Protein 2GCH (pdb70)

Solvent-accessible surface area: 10214 Å² total

Sequence (236 aa):
CGVPAIQPVLIVNGEEAVPGSWPWQVSLQDKTGFHFCGGSLINENWVVTAAHCGVTTSDVVVAGEFDQGSSSEKIQKLKIAKVFKNSKYNSLTINNDITLLKLSTAASFSQTVSAVCLPSASDDFAAGTTCVTTGWGLTRYTPDRLQQASLPLLSNTNCKKYWGTKIKDAMICAGASGVSSCMGDSGGPLVCKKNGAWTLVGIVSWGSSTCSTSTPGVYARVTALVNWVQQTLAAN

Foldseek 3Di:
DPDDPDDDDD/DAPDDQDDQLPQQQKKFKAAVVRDGQFIWGDAFQFKIKGFVVSVDDQNIWIKGRDRDSPDDPGPIDIWTFDDKAAPVVQDPVVRPSGMIMTGTPDTHDDDSRHDHDHDDDPPDDDDPPDDDDDDDDDDRDD/DDPDDDDDDWDWDDLVVLCVQVNVVRDPQKTWIFLPQFFDDPPQFQDADWDQDPRDTDGQWGQDAWDNVRDRRHIGITGGCVVCVVVVVVVVVVD

Structure (mmCIF, N/CA/C/O backbone):
data_2GCH
#
_entry.id   2GCH
#
_cell.length_a   69.600
_cell.length_b   69.600
_cell.length_c   97.400
_cell.angle_alpha   90.00
_cell.angle_beta   90.00
_cell.angle_gamma   90.00
#
_symmetry.space_group_name_H-M   'P 42 21 2'
#
loop_
_entity.id
_entity.type
_entity.pdbx_description
1 polymer 'GAMMA-CHYMOTRYPSIN A'
2 polymer 'GAMMA-CHYMOTRYPSIN A'
3 polymer 'GAMMA-CHYMOTRYPSIN A'
4 water water
#
loop_
_atom_site.group_PDB
_atom_site.id
_atom_site.type_symbol
_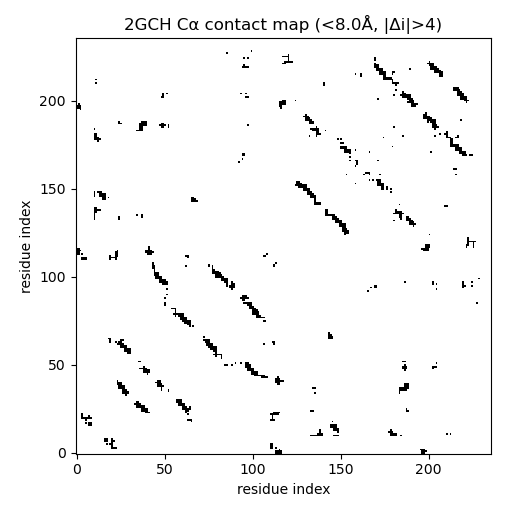atom_site.label_atom_id
_atom_site.label_alt_id
_atom_site.label_comp_id
_atom_site.label_asym_id
_atom_site.label_entity_id
_atom_site.label_seq_id
_atom_site.pdbx_PDB_ins_code
_atom_site.Cartn_x
_atom_site.Cartn_y
_atom_site.Cartn_z
_atom_site.occupancy
_atom_site.B_iso_or_equiv
_atom_site.auth_seq_id
_atom_site.auth_comp_id
_atom_site.auth_asym_id
_atom_site.auth_atom_id
_atom_site.pdbx_PDB_model_num
ATOM 1 N N . CYS A 1 1 ? 13.579 19.639 22.968 1.00 8.94 1 CYS E N 1
ATOM 2 C CA . CYS A 1 1 ? 14.126 18.724 23.990 1.00 8.28 1 CYS E CA 1
ATOM 3 C C . CYS A 1 1 ? 13.459 18.908 25.340 1.00 8.38 1 CYS E C 1
ATOM 4 O O . CYS A 1 1 ? 12.790 19.908 25.628 1.00 8.78 1 CYS E O 1
ATOM 7 N N . GLY A 1 2 ? 13.657 17.938 26.211 1.00 7.71 2 GLY E N 1
ATOM 8 C CA . GLY A 1 2 ? 13.150 17.894 27.555 1.00 7.97 2 GLY E CA 1
ATOM 9 C C . GLY A 1 2 ? 11.661 17.973 27.805 1.00 8.12 2 GLY E C 1
ATOM 10 O O . GLY A 1 2 ? 11.333 18.340 28.957 1.00 7.90 2 GLY E O 1
ATOM 11 N N . VAL A 1 3 ? 10.817 17.734 26.782 1.00 7.96 3 VAL E N 1
ATOM 12 C CA . VAL A 1 3 ? 9.330 17.909 27.115 1.00 9.68 3 VAL E CA 1
ATOM 13 C C . VAL A 1 3 ? 8.646 16.645 26.515 1.00 9.94 3 VAL E C 1
ATOM 14 O O . VAL A 1 3 ? 8.305 16.556 25.373 1.00 10.17 3 VAL E O 1
ATOM 18 N N . PRO A 1 4 ? 8.578 15.619 27.369 1.00 10.31 4 PRO E N 1
ATOM 19 C CA . PRO A 1 4 ? 8.060 14.350 26.962 1.00 9.71 4 PRO E CA 1
ATOM 20 C C . PRO A 1 4 ? 6.525 14.477 26.668 1.00 9.89 4 PRO E C 1
ATOM 21 O O . PRO A 1 4 ? 5.898 15.232 27.412 1.00 9.83 4 PRO E O 1
ATOM 25 N N . ALA A 1 5 ? 6.078 13.727 25.792 1.00 8.85 5 ALA E N 1
ATOM 26 C CA . ALA A 1 5 ? 4.723 13.571 25.352 1.00 10.14 5 ALA E CA 1
ATOM 27 C C . ALA A 1 5 ? 3.793 12.974 26.434 1.00 9.99 5 ALA E C 1
ATOM 28 O O . ALA A 1 5 ? 2.641 13.429 26.535 1.00 10.52 5 ALA E O 1
ATOM 30 N N . ILE A 1 6 ? 4.333 12.073 27.208 1.00 10.89 6 ILE E N 1
ATOM 31 C CA . ILE A 1 6 ? 3.704 11.417 28.353 1.00 11.07 6 ILE E CA 1
ATOM 32 C C . ILE A 1 6 ? 4.358 12.024 29.610 1.00 10.91 6 ILE E C 1
ATOM 33 O O . ILE A 1 6 ? 5.545 11.643 29.905 1.00 10.06 6 ILE E O 1
ATOM 38 N N . GLN A 1 7 ? 3.660 12.854 30.287 1.00 10.59 7 GLN E N 1
ATOM 39 C CA . GLN A 1 7 ? 4.182 13.593 31.428 1.00 11.23 7 GLN E CA 1
ATOM 40 C C . GLN A 1 7 ? 4.508 12.578 32.517 1.00 11.57 7 GLN E C 1
ATOM 41 O O . GLN A 1 7 ? 3.625 11.763 32.869 1.00 10.96 7 GLN E O 1
ATOM 47 N N . PRO A 1 8 ? 5.790 12.641 32.957 1.00 11.63 8 PRO E N 1
ATOM 48 C CA . PRO A 1 8 ? 6.265 11.840 34.092 1.00 11.88 8 PRO E CA 1
ATOM 49 C C . PRO A 1 8 ? 5.385 12.164 35.319 1.00 13.37 8 PRO E C 1
ATOM 50 O O . PRO A 1 8 ? 5.036 13.333 35.575 1.00 11.34 8 PRO E O 1
ATOM 54 N N . VAL A 1 9 ? 5.150 11.128 36.056 1.00 15.72 9 VAL E N 1
ATOM 55 C CA . VAL A 1 9 ? 4.292 11.230 37.335 1.00 17.50 9 VAL E CA 1
ATOM 56 C C . VAL A 1 9 ? 5.196 10.840 38.472 1.00 18.35 9 VAL E C 1
ATOM 57 O O . VAL A 1 9 ? 5.660 9.704 38.708 1.00 17.34 9 VAL E O 1
ATOM 61 N N . LEU A 1 10 ? 5.413 11.885 39.190 1.00 21.25 10 LEU E N 1
ATOM 62 C CA . LEU A 1 10 ? 6.413 11.754 40.300 1.00 23.89 10 LEU E CA 1
ATOM 63 C C . LEU A 1 10 ? 5.730 11.566 41.593 1.00 25.80 10 LEU E C 1
ATOM 64 O O . LEU A 1 10 ? 4.687 12.337 41.644 1.00 27.62 10 LEU E O 1
ATOM 69 N N . SER A 1 11 ? 5.967 10.780 42.525 1.00 26.82 11 SER E N 1
ATOM 70 N N . ILE B 2 1 ? 18.375 1.233 40.857 1.00 7.53 16 ILE F N 1
ATOM 71 C CA . ILE B 2 1 ? 17.801 2.181 41.781 1.00 7.04 16 ILE F CA 1
ATOM 72 C C . ILE B 2 1 ? 17.017 1.452 43.026 1.00 6.67 16 ILE F C 1
ATOM 73 O O . ILE B 2 1 ? 16.027 0.679 42.923 1.00 5.27 16 ILE F O 1
ATOM 78 N N . VAL B 2 2 ? 17.661 1.729 44.129 1.00 5.85 17 VAL F N 1
ATOM 79 C CA . VAL B 2 2 ? 17.359 1.323 45.455 1.00 5.74 17 VAL F CA 1
ATOM 80 C C . VAL B 2 2 ? 16.386 2.407 46.003 1.00 6.78 17 VAL F C 1
ATOM 81 O O . VAL B 2 2 ? 16.754 3.556 46.184 1.00 6.03 17 VAL F O 1
ATOM 85 N N . ASN B 2 3 ? 15.181 1.863 46.175 1.00 7.45 18 ASN F N 1
ATOM 86 C CA . ASN B 2 3 ? 14.176 2.795 46.773 1.00 9.17 18 ASN F CA 1
ATOM 87 C C . ASN B 2 3 ? 13.429 3.677 45.826 1.00 9.47 18 ASN F C 1
ATOM 88 O O . ASN B 2 3 ? 12.817 4.657 46.238 1.00 10.07 18 ASN F O 1
ATOM 93 N N . GLY B 2 4 ? 13.489 3.309 44.530 1.00 9.47 19 GLY F N 1
ATOM 94 C CA . GLY B 2 4 ? 12.822 4.045 43.501 1.00 10.13 19 GLY F CA 1
ATOM 95 C C . GLY B 2 4 ? 11.406 3.517 43.372 1.00 10.01 19 GLY F C 1
ATOM 96 O O . GLY B 2 4 ? 10.993 2.666 44.181 1.00 10.19 19 GLY F O 1
ATOM 97 N N . GLU B 2 5 ? 10.790 4.060 42.386 1.00 9.88 20 GLU F N 1
ATOM 98 C CA . GLU B 2 5 ? 9.368 3.708 42.052 1.00 10.49 20 GLU F CA 1
ATOM 99 C C . GLU B 2 5 ? 9.400 3.432 40.504 1.00 9.02 20 GLU F C 1
ATOM 100 O O . GLU B 2 5 ? 10.248 3.982 39.844 1.00 9.39 20 GLU F O 1
ATOM 106 N N . GLU B 2 6 ? 8.384 2.709 40.207 1.00 7.80 21 GLU F N 1
ATOM 107 C CA . GLU B 2 6 ? 8.146 2.348 38.807 1.00 7.94 21 GLU F CA 1
ATOM 108 C C . GLU B 2 6 ? 7.702 3.667 38.131 1.00 7.28 21 GLU F C 1
ATOM 109 O O . GLU B 2 6 ? 6.799 4.339 38.701 1.00 7.04 21 GLU F O 1
ATOM 115 N N . ALA B 2 7 ? 8.280 3.911 36.955 1.00 6.01 22 ALA F N 1
ATOM 116 C CA . ALA B 2 7 ? 7.976 5.064 36.175 1.00 5.77 22 ALA F CA 1
ATOM 117 C C . ALA B 2 7 ? 6.641 4.822 35.392 1.00 5.42 22 ALA F C 1
ATOM 118 O O . ALA B 2 7 ? 6.216 3.652 35.214 1.00 5.12 22 ALA F O 1
ATOM 120 N N . VAL B 2 8 ? 6.139 5.932 34.952 1.00 5.23 23 VAL F N 1
ATOM 121 C CA . VAL B 2 8 ? 5.032 5.891 33.979 1.00 6.14 23 VAL F CA 1
ATOM 122 C C . VAL B 2 8 ? 5.783 5.510 32.632 1.00 6.39 23 VAL F C 1
ATOM 123 O O . VAL B 2 8 ? 6.762 6.177 32.314 1.00 6.67 23 VAL F O 1
ATOM 127 N N . PRO B 2 9 ? 5.235 4.502 31.943 1.00 6.48 24 PRO F N 1
ATOM 128 C CA . PRO B 2 9 ? 5.767 4.015 30.708 1.00 5.93 24 PRO F CA 1
ATOM 129 C C . PRO B 2 9 ? 5.736 5.110 29.680 1.00 6.12 24 PRO F C 1
ATOM 130 O O . PRO B 2 9 ? 4.673 5.668 29.373 1.00 4.87 24 PRO F O 1
ATOM 134 N N . GLY B 2 10 ? 6.905 5.377 29.138 1.00 6.49 25 GLY F N 1
ATOM 135 C CA . GLY B 2 10 ? 7.116 6.394 28.135 1.00 6.91 25 GLY F CA 1
ATOM 136 C C . GLY B 2 10 ? 7.311 7.846 28.582 1.00 6.37 25 GLY F C 1
ATOM 137 O O . GLY B 2 10 ? 7.410 8.665 27.711 1.00 6.16 25 GLY F O 1
ATOM 138 N N . SER B 2 11 ? 7.362 8.140 29.857 1.00 7.53 26 SER F N 1
ATOM 139 C CA . SER B 2 11 ? 7.535 9.349 30.552 1.00 7.14 26 SER F CA 1
ATOM 140 C C . SER B 2 11 ? 8.981 9.862 30.562 1.00 6.53 26 SER F C 1
ATOM 141 O O . SER B 2 11 ? 9.124 11.050 30.867 1.00 6.66 26 SER F O 1
ATOM 144 N N . TRP B 2 12 ? 9.970 9.022 30.276 1.00 6.24 27 TRP F N 1
ATOM 145 C CA . TRP B 2 12 ? 11.389 9.316 30.200 1.00 5.55 27 TRP F CA 1
ATOM 146 C C . TRP B 2 12 ? 11.823 8.828 28.813 1.00 5.82 27 TRP F C 1
ATOM 147 O O . TRP B 2 12 ? 12.582 7.844 28.679 1.00 5.59 27 TRP F O 1
ATOM 158 N N . PRO B 2 13 ? 11.310 9.505 27.757 1.00 5.19 28 PRO F N 1
ATOM 159 C CA . PRO B 2 13 ? 11.529 9.112 26.397 1.00 3.91 28 PRO F CA 1
ATOM 160 C C . PRO B 2 13 ? 12.972 9.061 25.949 1.00 3.24 28 PRO F C 1
ATOM 161 O O . PRO B 2 13 ? 13.210 8.358 24.989 1.00 2.23 28 PRO F O 1
ATOM 165 N N . TRP B 2 14 ? 13.880 9.756 26.513 1.00 2.45 29 TRP F N 1
ATOM 166 C CA . TRP B 2 14 ? 15.299 9.809 26.216 1.00 2.63 29 TRP F CA 1
ATOM 167 C C . TRP B 2 14 ? 16.075 8.644 26.846 1.00 3.53 29 TRP F C 1
ATOM 168 O O . TRP B 2 14 ? 17.229 8.354 26.613 1.00 2.74 29 TRP F O 1
ATOM 179 N N . GLN B 2 15 ? 15.372 7.938 27.765 1.00 3.04 30 GLN F N 1
ATOM 180 C CA . GLN B 2 15 ? 16.103 6.837 28.445 1.00 3.63 30 GLN F CA 1
ATOM 181 C C . GLN B 2 15 ? 16.289 5.656 27.512 1.00 3.57 30 GLN F C 1
ATOM 182 O O . GLN B 2 15 ? 15.204 5.062 26.984 1.00 4.24 30 GLN F O 1
ATOM 188 N N . VAL B 2 16 ? 17.361 5.151 27.275 1.00 3.04 31 VAL F N 1
ATOM 189 C CA . VAL B 2 16 ? 17.785 4.000 26.542 1.00 2.78 31 VAL F CA 1
ATOM 190 C C . VAL B 2 16 ? 18.512 3.002 27.499 1.00 2.68 31 VAL F C 1
ATOM 191 O O . VAL B 2 16 ? 18.982 3.240 28.604 1.00 3.33 31 VAL F O 1
ATOM 195 N N . SER B 2 17 ? 18.555 1.786 26.983 1.00 3.77 32 SER F N 1
ATOM 196 C CA . SER B 2 17 ? 19.155 0.603 27.537 1.00 3.10 32 SER F CA 1
ATOM 197 C C . SER B 2 17 ? 20.267 0.102 26.657 1.00 2.59 32 SER F C 1
ATOM 198 O O . SER B 2 17 ? 20.048 -0.144 25.473 1.00 3.78 32 SER F O 1
ATOM 201 N N . LEU B 2 18 ? 21.420 -0.089 27.228 1.00 3.70 33 LEU F N 1
ATOM 202 C CA . LEU B 2 18 ? 22.597 -0.677 26.433 1.00 4.69 33 LEU F CA 1
ATOM 203 C C . LEU B 2 18 ? 22.600 -2.171 26.781 1.00 5.19 33 LEU F C 1
ATOM 204 O O . LEU B 2 18 ? 22.632 -2.452 28.012 1.00 5.92 33 LEU F O 1
ATOM 209 N N . GLN B 2 19 ? 22.440 -2.975 25.749 1.00 5.47 34 GLN F N 1
ATOM 210 C CA . GLN B 2 19 ? 22.488 -4.406 25.865 1.00 5.30 34 GLN F CA 1
ATOM 211 C C . GLN B 2 19 ? 23.653 -5.088 25.168 1.00 5.21 34 GLN F C 1
ATOM 212 O O . GLN B 2 19 ? 24.040 -4.556 24.088 1.00 6.69 34 GLN F O 1
ATOM 218 N N . ASP B 2 20 ? 24.207 -6.165 25.567 1.00 5.12 35 ASP F N 1
ATOM 219 C CA . ASP B 2 20 ? 25.318 -6.778 24.779 1.00 7.31 35 ASP F CA 1
ATOM 220 C C . ASP B 2 20 ? 24.636 -7.721 23.796 1.00 8.58 35 ASP F C 1
ATOM 221 O O . ASP B 2 20 ? 23.399 -7.752 23.902 1.00 10.20 35 ASP F O 1
ATOM 226 N N . LYS B 2 21 ? 25.236 -8.488 22.931 1.00 9.56 36 LYS F N 1
ATOM 227 C CA . LYS B 2 21 ? 24.553 -9.422 22.024 1.00 9.75 36 LYS F CA 1
ATOM 228 C C . LYS B 2 21 ? 23.784 -10.546 22.693 1.00 8.89 36 LYS F C 1
ATOM 229 O O . LYS B 2 21 ? 22.925 -11.240 22.018 1.00 9.31 36 LYS F O 1
ATOM 235 N N . THR B 2 22 ? 23.985 -10.854 23.976 1.00 6.41 37 THR F N 1
ATOM 236 C CA . THR B 2 22 ? 23.284 -11.842 24.750 1.00 5.84 37 THR F CA 1
ATOM 237 C C . THR B 2 22 ? 21.876 -11.421 25.135 1.00 4.77 37 THR F C 1
ATOM 238 O O . THR B 2 22 ? 20.968 -12.100 25.565 1.00 4.15 37 THR F O 1
ATOM 242 N N . GLY B 2 23 ? 21.713 -10.104 24.858 1.00 3.87 38 GLY F N 1
ATOM 243 C CA . GLY B 2 23 ? 20.504 -9.350 25.252 1.00 4.19 38 GLY F CA 1
ATOM 244 C C . GLY B 2 23 ? 20.594 -8.930 26.657 1.00 4.89 38 GLY F C 1
ATOM 245 O O . GLY B 2 23 ? 19.503 -8.667 27.237 1.00 7.23 38 GLY F O 1
ATOM 246 N N . PHE B 2 24 ? 21.635 -8.896 27.409 1.00 4.22 39 PHE F N 1
ATOM 247 C CA . PHE B 2 24 ? 21.860 -8.450 28.782 1.00 3.53 39 PHE F CA 1
ATOM 248 C C . PHE B 2 24 ? 22.107 -6.890 28.851 1.00 3.18 39 PHE F C 1
ATOM 249 O O . PHE B 2 24 ? 23.059 -6.416 28.298 1.00 3.18 39 PHE F O 1
ATOM 257 N N . HIS B 2 25 ? 21.268 -6.199 29.595 1.00 3.69 40 HIS F N 1
ATOM 258 C CA . HIS B 2 25 ? 21.182 -4.843 30.015 1.00 4.10 40 HIS F CA 1
ATOM 259 C C . HIS B 2 25 ? 22.393 -4.588 30.923 1.00 3.47 40 HIS F C 1
ATOM 260 O O . HIS B 2 25 ? 22.525 -5.169 32.006 1.00 3.87 40 HIS F O 1
ATOM 267 N N . PHE B 2 26 ? 23.337 -3.750 30.506 1.00 3.70 41 PHE F N 1
ATOM 268 C CA . PHE B 2 26 ? 24.560 -3.577 31.295 1.00 3.84 41 PHE F CA 1
ATOM 269 C C . PHE B 2 26 ? 24.815 -2.116 31.661 1.00 4.60 41 PHE F C 1
ATOM 270 O O . PHE B 2 26 ? 25.434 -1.877 32.706 1.00 4.52 41 PHE F O 1
ATOM 278 N N . CYS B 2 27 ? 24.284 -1.187 30.801 1.00 4.48 42 CYS F N 1
ATOM 279 C CA . CYS B 2 27 ? 24.290 0.208 31.080 1.00 3.43 42 CYS F CA 1
ATOM 280 C C . CYS B 2 27 ? 23.042 0.934 30.551 1.00 3.44 42 CYS F C 1
ATOM 281 O O . CYS B 2 27 ? 22.448 0.411 29.674 1.00 5.13 42 CYS F O 1
ATOM 284 N N . GLY B 2 28 ? 22.856 2.052 31.093 1.00 3.56 43 GLY F N 1
ATOM 285 C CA . GLY B 2 28 ? 21.750 3.001 30.645 1.00 3.17 43 GLY F CA 1
ATOM 286 C C . GLY B 2 28 ? 22.474 4.035 29.752 1.00 4.08 43 GLY F C 1
ATOM 287 O O . GLY B 2 28 ? 23.714 4.055 29.569 1.00 4.16 43 GLY F O 1
ATOM 288 N N . GLY B 2 29 ? 21.648 4.873 29.092 1.00 3.21 44 GLY F N 1
ATOM 289 C CA . GLY B 2 29 ? 22.076 5.980 28.220 1.00 2.00 44 GLY F CA 1
ATOM 290 C C . GLY B 2 29 ? 20.800 6.930 28.118 1.00 2.02 44 GLY F C 1
ATOM 291 O O . GLY B 2 29 ? 19.760 6.638 28.563 1.00 2.00 44 GLY F O 1
ATOM 292 N N . SER B 2 30 ? 21.100 8.045 27.522 1.00 4.14 45 SER F N 1
ATOM 293 C CA . SER B 2 30 ? 20.195 9.176 27.132 1.00 3.75 45 SER F CA 1
ATOM 294 C C . SER B 2 30 ? 20.487 9.621 25.667 1.00 3.60 45 SER F C 1
ATOM 295 O O . SER B 2 30 ? 21.530 9.825 25.168 1.00 2.75 45 SER F O 1
ATOM 298 N N . LEU B 2 31 ? 19.422 9.808 24.920 1.00 4.99 46 LEU F N 1
ATOM 299 C CA . LEU B 2 31 ? 19.316 10.243 23.564 1.00 4.88 46 LEU F CA 1
ATOM 300 C C . LEU B 2 31 ? 19.330 11.801 23.685 1.00 4.82 46 LEU F C 1
ATOM 301 O O . LEU B 2 31 ? 18.505 12.361 24.449 1.00 3.47 46 LEU F O 1
ATOM 306 N N . ILE B 2 32 ? 20.259 12.272 22.811 1.00 3.68 47 ILE F N 1
ATOM 307 C CA . ILE B 2 32 ? 20.377 13.768 22.784 1.00 3.25 47 ILE F CA 1
ATOM 308 C C . ILE B 2 32 ? 19.821 14.293 21.513 1.00 5.19 47 ILE F C 1
ATOM 309 O O . ILE B 2 32 ? 19.621 15.623 21.340 1.00 4.70 47 ILE F O 1
ATOM 314 N N . ASN B 2 33 ? 19.572 13.453 20.552 1.00 5.90 48 ASN F N 1
ATOM 315 C CA . ASN B 2 33 ? 19.011 13.713 19.285 1.00 8.93 48 ASN F CA 1
ATOM 316 C C . ASN B 2 33 ? 18.813 12.301 18.632 1.00 10.16 48 ASN F C 1
ATOM 317 O O . ASN B 2 33 ? 19.066 11.336 19.347 1.00 9.36 48 ASN F O 1
ATOM 322 N N . GLU B 2 34 ? 18.461 12.305 17.327 1.00 9.89 49 GLU F N 1
ATOM 323 C CA . GLU B 2 34 ? 18.158 11.023 16.718 1.00 12.73 49 GLU F CA 1
ATOM 324 C C . GLU B 2 34 ? 19.352 10.301 16.269 1.00 11.54 49 GLU F C 1
ATOM 325 O O . GLU B 2 34 ? 19.094 9.169 15.689 1.00 12.46 49 GLU F O 1
ATOM 331 N N . ASN B 2 35 ? 20.521 10.865 16.509 1.00 10.14 50 ASN F N 1
ATOM 332 C CA . ASN B 2 35 ? 21.709 10.067 16.009 1.00 10.04 50 ASN F CA 1
ATOM 333 C C . ASN B 2 35 ? 22.753 9.903 17.049 1.00 7.91 50 ASN F C 1
ATOM 334 O O . ASN B 2 35 ? 23.800 9.376 16.771 1.00 7.46 50 ASN F O 1
ATOM 339 N N . TRP B 2 36 ? 22.469 10.447 18.241 1.00 7.05 51 TRP F N 1
ATOM 340 C CA . TRP B 2 36 ? 23.478 10.455 19.287 1.00 4.84 51 TRP F CA 1
ATOM 341 C C . TRP B 2 36 ? 22.916 10.102 20.637 1.00 3.65 51 TRP F C 1
ATOM 342 O O . TRP B 2 36 ? 21.961 10.672 20.936 1.00 2.00 51 TRP F O 1
ATOM 353 N N . VAL B 2 37 ? 23.671 9.249 21.315 1.00 2.00 52 VAL F N 1
ATOM 354 C CA . VAL B 2 37 ? 23.379 8.739 22.610 1.00 2.57 52 VAL F CA 1
ATOM 355 C C . VAL B 2 37 ? 24.601 9.102 23.557 1.00 3.47 52 VAL F C 1
ATOM 356 O O . VAL B 2 37 ? 25.734 8.801 23.221 1.00 3.27 52 VAL F O 1
ATOM 360 N N . VAL B 2 38 ? 24.290 9.618 24.733 1.00 4.42 53 VAL F N 1
ATOM 361 C CA . VAL B 2 38 ? 25.249 9.847 25.766 1.00 6.02 53 VAL F CA 1
ATOM 362 C C . VAL B 2 38 ? 25.111 8.787 26.887 1.00 5.47 53 VAL F C 1
ATOM 363 O O . VAL B 2 38 ? 23.988 8.464 27.431 1.00 5.62 53 VAL F O 1
ATOM 367 N N . THR B 2 39 ? 26.351 8.290 27.174 1.00 4.29 54 THR F N 1
ATOM 368 C CA . THR B 2 39 ? 26.446 7.269 28.274 1.00 3.12 54 THR F CA 1
ATOM 369 C C . THR B 2 39 ? 27.710 7.586 29.021 1.00 3.55 54 THR F C 1
ATOM 370 O O . THR B 2 39 ? 28.410 8.630 28.908 1.00 2.08 54 THR F O 1
ATOM 374 N N . ALA B 2 40 ? 28.105 6.601 29.824 1.00 4.34 55 ALA F N 1
ATOM 375 C CA . ALA B 2 40 ? 29.315 6.625 30.705 1.00 3.23 55 ALA F CA 1
ATOM 376 C C . ALA B 2 40 ? 30.438 5.950 29.957 1.00 3.19 55 ALA F C 1
ATOM 377 O O . ALA B 2 40 ? 30.310 5.012 29.194 1.00 2.00 55 ALA F O 1
ATOM 379 N N . ALA B 2 41 ? 31.674 6.659 30.142 1.00 3.17 56 ALA F N 1
ATOM 380 C CA . ALA B 2 41 ? 32.798 5.976 29.375 1.00 2.24 56 ALA F CA 1
ATOM 381 C C . ALA B 2 41 ? 33.111 4.672 29.935 1.00 2.07 56 ALA F C 1
ATOM 382 O O . ALA B 2 41 ? 33.668 3.763 29.303 1.00 4.44 56 ALA F O 1
ATOM 384 N N . HIS B 2 42 ? 32.881 4.471 31.206 1.00 2.65 57 HIS F N 1
ATOM 385 C CA . HIS B 2 42 ? 33.298 3.276 31.925 1.00 2.46 57 HIS F CA 1
ATOM 386 C C . HIS B 2 42 ? 32.406 2.077 31.565 1.00 2.80 57 HIS F C 1
ATOM 387 O O . HIS B 2 42 ? 32.714 0.955 32.062 1.00 3.37 57 HIS F O 1
ATOM 394 N N . CYS B 2 43 ? 31.354 2.355 30.902 1.00 3.20 58 CYS F N 1
ATOM 395 C CA . CYS B 2 43 ? 30.434 1.313 30.521 1.00 4.58 58 CYS F CA 1
ATOM 396 C C . CYS B 2 43 ? 31.173 0.39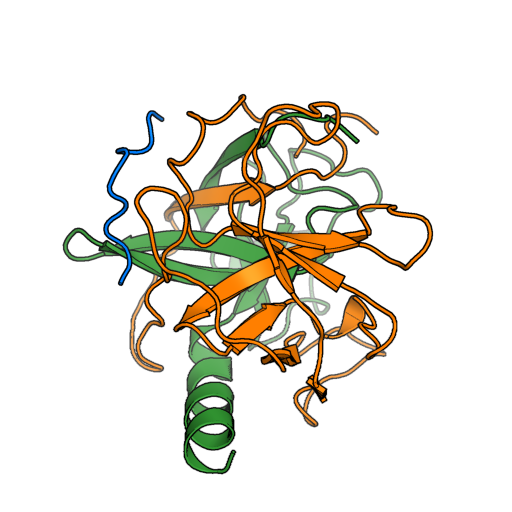2 29.524 1.00 5.07 58 CYS F C 1
ATOM 397 O O . CYS B 2 43 ? 30.743 -0.742 29.425 1.00 6.46 58 CYS F O 1
ATOM 400 N N . GLY B 2 44 ? 32.118 0.917 28.885 1.00 4.32 59 GLY F N 1
ATOM 401 C CA . GLY B 2 44 ? 32.920 0.176 27.898 1.00 5.31 59 GLY F CA 1
ATOM 402 C C . GLY B 2 44 ? 32.144 -0.291 26.686 1.00 5.47 59 GLY F C 1
ATOM 403 O O . GLY B 2 44 ? 32.327 -1.505 26.320 1.00 5.30 59 GLY F O 1
ATOM 404 N N . VAL B 2 45 ? 31.274 0.482 26.127 1.00 6.45 60 VAL F N 1
ATOM 405 C CA . VAL B 2 45 ? 30.430 0.192 24.983 1.00 6.40 60 VAL F CA 1
ATOM 406 C C . VAL B 2 45 ? 31.292 -0.136 23.763 1.00 8.10 60 VAL F C 1
ATOM 407 O O . VAL B 2 45 ? 32.417 0.433 23.535 1.00 8.09 60 VAL F O 1
ATOM 411 N N . THR B 2 46 ? 30.801 -1.214 23.028 1.00 6.11 61 THR F N 1
ATOM 412 C CA . THR B 2 46 ? 31.579 -1.520 21.866 1.00 6.33 61 THR F CA 1
ATOM 413 C C . THR B 2 46 ? 30.563 -1.446 20.684 1.00 6.44 61 THR F C 1
ATOM 414 O O . THR B 2 46 ? 29.394 -1.345 20.948 1.00 4.77 61 THR F O 1
ATOM 418 N N . THR B 2 47 ? 30.992 -1.590 19.469 1.00 6.86 62 THR F N 1
ATOM 419 C CA . THR B 2 47 ? 30.057 -1.589 18.309 1.00 7.95 62 THR F CA 1
ATOM 420 C C . THR B 2 47 ? 29.373 -2.933 18.206 1.00 8.84 62 THR F C 1
ATOM 421 O O . THR B 2 47 ? 28.547 -3.119 17.331 1.00 9.85 62 THR F O 1
ATOM 425 N N . SER B 2 48 ? 29.648 -3.958 19.033 1.00 9.33 63 SER F N 1
ATOM 426 C CA . SER B 2 48 ? 28.854 -5.178 19.037 1.00 8.99 63 SER F CA 1
ATOM 427 C C . SER B 2 48 ? 27.661 -5.047 19.985 1.00 7.65 63 SER F C 1
ATOM 428 O O . SER B 2 48 ? 26.838 -5.930 20.143 1.00 5.95 63 SER F O 1
ATOM 431 N N . ASP B 2 49 ? 27.635 -3.911 20.711 1.00 7.48 64 ASP F N 1
ATOM 432 C CA . ASP B 2 49 ? 26.553 -3.609 21.692 1.00 6.21 64 ASP F CA 1
ATOM 433 C C . ASP B 2 49 ? 25.353 -3.006 20.924 1.00 6.82 64 ASP F C 1
ATOM 434 O O . ASP B 2 49 ? 25.559 -2.486 19.781 1.00 7.39 64 ASP F O 1
ATOM 439 N N . VAL B 2 50 ? 24.205 -3.052 21.606 1.00 6.87 65 VAL F N 1
ATOM 440 C CA . VAL B 2 50 ? 22.983 -2.436 20.933 1.00 8.36 65 VAL F CA 1
ATOM 441 C C . VAL B 2 50 ? 22.269 -1.500 21.981 1.00 7.26 65 VAL F C 1
ATOM 442 O O . VAL B 2 50 ? 22.242 -1.674 23.089 1.00 6.85 65 VAL F O 1
ATOM 446 N N . VAL B 2 51 ? 21.720 -0.466 21.364 1.00 7.94 66 VAL F N 1
ATOM 447 C CA . VAL B 2 51 ? 20.943 0.589 22.084 1.00 6.62 66 VAL F CA 1
ATOM 448 C C . VAL B 2 51 ? 19.478 0.334 21.850 1.00 6.16 66 VAL F C 1
ATOM 449 O O . VAL B 2 51 ? 19.078 0.342 20.641 1.00 8.24 66 VAL F O 1
ATOM 453 N N . VAL B 2 52 ? 18.704 0.099 22.799 1.00 6.12 67 VAL F N 1
ATOM 454 C CA . VAL B 2 52 ? 17.268 -0.128 22.836 1.00 4.95 67 VAL F CA 1
ATOM 455 C C . VAL B 2 52 ? 16.526 1.117 23.331 1.00 5.81 67 VAL F C 1
ATOM 456 O O . VAL B 2 52 ? 16.680 1.648 24.467 1.00 6.41 67 VAL F O 1
ATOM 460 N N . ALA B 2 53 ? 15.696 1.627 22.490 1.00 5.53 68 ALA F N 1
ATOM 461 C CA . ALA B 2 53 ? 14.871 2.800 22.758 1.00 6.36 68 ALA F CA 1
ATOM 462 C C . ALA B 2 53 ? 13.397 2.407 22.797 1.00 6.77 68 ALA F C 1
ATOM 463 O O . ALA B 2 53 ? 12.947 1.414 22.201 1.00 7.58 68 ALA F O 1
ATOM 465 N N . GLY B 2 54 ? 12.697 3.268 23.525 1.00 6.26 69 GLY F N 1
ATOM 466 C CA . GLY B 2 54 ? 11.323 3.184 23.797 1.00 7.05 69 GLY F CA 1
ATOM 467 C C . GLY B 2 54 ? 10.936 1.969 24.562 1.00 7.06 69 GLY F C 1
ATOM 468 O O . GLY B 2 54 ? 9.883 1.359 24.221 1.00 7.51 69 GLY F O 1
ATOM 469 N N . GLU B 2 55 ? 11.760 1.526 25.510 1.00 6.14 70 GLU F N 1
ATOM 470 C CA . GLU B 2 55 ? 11.383 0.284 26.233 1.00 5.94 70 GLU F CA 1
ATOM 471 C C . GLU B 2 55 ? 10.911 0.576 27.614 1.00 5.82 70 GLU F C 1
ATOM 472 O O . GLU B 2 55 ? 11.423 1.604 28.199 1.00 6.95 70 GLU F O 1
ATOM 478 N N . PHE B 2 56 ? 10.103 -0.096 28.283 1.00 5.12 71 PHE F N 1
ATOM 479 C CA . PHE B 2 56 ? 9.699 0.144 29.697 1.00 5.38 71 PHE F CA 1
ATOM 480 C C . PHE B 2 56 ? 9.929 -1.122 30.469 1.00 6.13 71 PHE F C 1
ATOM 481 O O . PHE B 2 56 ? 10.675 -1.349 31.421 1.00 6.35 71 PHE F O 1
ATOM 489 N N . ASP B 2 57 ? 9.281 -2.226 29.979 1.00 6.53 72 ASP F N 1
ATOM 490 C CA . ASP B 2 57 ? 9.329 -3.555 30.706 1.00 7.28 72 ASP F CA 1
ATOM 491 C C . ASP B 2 57 ? 10.337 -4.382 29.995 1.00 8.14 72 ASP F C 1
ATOM 492 O O . ASP B 2 57 ? 9.973 -4.755 28.792 1.00 9.35 72 ASP F O 1
ATOM 497 N N . GLN B 2 58 ? 11.449 -4.727 30.528 1.00 9.10 73 GLN F N 1
ATOM 498 C CA . GLN B 2 58 ? 12.423 -5.440 29.685 1.00 10.85 73 GLN F CA 1
ATOM 499 C C . GLN B 2 58 ? 12.013 -6.869 29.456 1.00 12.76 73 GLN F C 1
ATOM 500 O O . GLN B 2 58 ? 12.672 -7.506 28.596 1.00 12.47 73 GLN F O 1
ATOM 506 N N . GLY B 2 59 ? 11.028 -7.439 30.258 1.00 13.22 74 GLY F N 1
ATOM 507 C CA . GLY B 2 59 ? 10.563 -8.774 30.039 1.00 14.05 74 GLY F CA 1
ATOM 508 C C . GLY B 2 59 ? 9.237 -8.780 29.199 1.00 14.18 74 GLY F C 1
ATOM 509 O O . GLY B 2 59 ? 8.331 -9.682 29.349 1.00 15.25 74 GLY F O 1
ATOM 510 N N . SER B 2 60 ? 9.020 -7.871 28.368 1.00 13.26 75 SER F N 1
ATOM 511 C CA . SER B 2 60 ? 7.809 -7.766 27.566 1.00 13.57 75 SER F CA 1
ATOM 512 C C . SER B 2 60 ? 8.179 -8.006 26.121 1.00 13.82 75 SER F C 1
ATOM 513 O O . SER B 2 60 ? 9.301 -7.619 25.675 1.00 14.29 75 SER F O 1
ATOM 516 N N . SER B 2 61 ? 7.344 -8.674 25.374 1.00 13.33 76 SER F N 1
ATOM 517 C CA . SER B 2 61 ? 7.536 -8.962 23.981 1.00 13.13 76 SER F CA 1
ATOM 518 C C . SER B 2 61 ? 6.541 -8.127 23.129 1.00 12.15 76 SER F C 1
ATOM 519 O O . SER B 2 61 ? 6.845 -8.293 21.991 1.00 12.80 76 SER F O 1
ATOM 522 N N . SER B 2 62 ? 5.585 -7.512 23.695 1.00 11.67 77 SER F N 1
ATOM 523 C CA . SER B 2 62 ? 4.627 -6.747 22.910 1.00 12.53 77 SER F CA 1
ATOM 524 C C . SER B 2 62 ? 4.882 -5.253 22.896 1.00 12.73 77 SER F C 1
ATOM 525 O O . SER B 2 62 ? 4.012 -4.516 22.405 1.00 13.96 77 SER F O 1
ATOM 528 N N . GLU B 2 63 ? 6.065 -4.830 23.297 1.00 13.06 78 GLU F N 1
ATOM 529 C CA . GLU B 2 63 ? 6.370 -3.366 23.298 1.00 13.36 78 GLU F CA 1
ATOM 530 C C . GLU B 2 63 ? 6.958 -2.964 22.017 1.00 14.34 78 GLU F C 1
ATOM 531 O O . GLU B 2 63 ? 7.683 -3.884 21.575 1.00 14.82 78 GLU F O 1
ATOM 537 N N . LYS B 2 64 ? 6.735 -1.786 21.471 1.00 15.89 79 LYS F N 1
ATOM 538 C CA . LYS B 2 64 ? 7.415 -1.573 20.085 1.00 16.85 79 LYS F CA 1
ATOM 539 C C . LYS B 2 64 ? 8.705 -0.761 20.390 1.00 15.88 79 LYS F C 1
ATOM 540 O O . LYS B 2 64 ? 8.727 0.501 20.446 1.00 16.28 79 LYS F O 1
ATOM 546 N N . ILE B 2 65 ? 9.710 -1.549 20.678 1.00 13.59 80 ILE F N 1
ATOM 547 C CA . ILE B 2 65 ? 11.054 -1.085 21.035 1.00 12.74 80 ILE F CA 1
ATOM 548 C C . ILE B 2 65 ? 11.854 -0.680 19.800 1.00 10.67 80 ILE F C 1
ATOM 549 O O . ILE B 2 65 ? 11.447 -1.117 18.741 1.00 9.89 80 ILE F O 1
ATOM 554 N N . GLN B 2 66 ? 12.867 0.098 19.922 1.00 8.99 81 GLN F N 1
ATOM 555 C CA . GLN B 2 66 ? 13.709 0.268 18.702 1.00 8.23 81 GLN F CA 1
ATOM 556 C C . GLN B 2 66 ? 15.147 -0.240 19.037 1.00 7.53 81 GLN F C 1
ATOM 557 O O . GLN B 2 66 ? 15.768 0.432 19.827 1.00 7.47 81 GLN F O 1
ATOM 563 N N . LYS B 2 67 ? 15.583 -1.269 18.387 1.00 5.85 82 LYS F N 1
ATOM 564 C CA . LYS B 2 67 ? 16.965 -1.731 18.623 1.00 6.05 82 LYS F CA 1
ATOM 565 C C . LYS B 2 67 ? 17.838 -1.057 17.602 1.00 7.43 82 LYS F C 1
ATOM 566 O O . LYS B 2 67 ? 17.727 -1.259 16.307 1.00 8.15 82 LYS F O 1
ATOM 572 N N . LEU B 2 68 ? 18.742 -0.228 18.055 1.00 7.65 83 LEU F N 1
ATOM 573 C CA . LEU B 2 68 ? 19.619 0.526 17.155 1.00 7.92 83 LEU F CA 1
ATOM 574 C C . LEU B 2 68 ? 21.067 0.060 17.218 1.00 7.42 83 LEU F C 1
ATOM 575 O O . LEU B 2 68 ? 21.684 -0.099 18.295 1.00 7.78 83 LEU F O 1
ATOM 580 N N . LYS B 2 69 ? 21.704 -0.015 16.096 1.00 7.20 84 LYS F N 1
ATOM 581 C CA . LYS B 2 69 ? 23.109 -0.359 15.936 1.00 7.43 84 LYS F CA 1
ATOM 582 C C . LYS B 2 69 ? 24.012 0.796 16.260 1.00 7.96 84 LYS F C 1
ATOM 583 O O . LYS B 2 69 ? 23.611 1.964 16.007 1.00 6.92 84 LYS F O 1
ATOM 589 N N . ILE B 2 70 ? 25.244 0.425 16.746 1.00 7.71 85 ILE F N 1
ATOM 590 C CA . ILE B 2 70 ? 26.237 1.452 17.136 1.00 8.07 85 ILE F CA 1
ATOM 591 C C . ILE B 2 70 ? 27.265 1.614 16.043 1.00 8.54 85 ILE F C 1
ATOM 592 O O . ILE B 2 70 ? 27.862 0.540 15.727 1.00 8.34 85 ILE F O 1
ATOM 597 N N . ALA B 2 71 ? 27.467 2.771 15.489 1.00 8.50 86 ALA F N 1
ATOM 598 C CA . ALA B 2 71 ? 28.396 2.950 14.373 1.00 9.03 86 ALA F CA 1
ATOM 599 C C . ALA B 2 71 ? 29.806 3.208 14.911 1.00 9.01 86 ALA F C 1
ATOM 600 O O . ALA B 2 71 ? 30.891 2.655 14.505 1.00 8.53 86 ALA F O 1
ATOM 602 N N . LYS B 2 72 ? 29.763 4.091 15.958 1.00 9.26 87 LYS F N 1
ATOM 603 C CA . LYS B 2 72 ? 31.061 4.500 16.531 1.00 8.40 87 LYS F CA 1
ATOM 604 C C . LYS B 2 72 ? 31.073 4.958 17.931 1.00 8.25 87 LYS F C 1
ATOM 605 O O . LYS B 2 72 ? 30.105 5.539 18.320 1.00 6.74 87 LYS F O 1
ATOM 611 N N . VAL B 2 73 ? 32.122 4.701 18.680 1.00 7.49 88 VAL F N 1
ATOM 612 C CA . VAL B 2 73 ? 32.311 5.036 20.046 1.00 8.31 88 VAL F CA 1
ATOM 613 C C . VAL B 2 73 ? 33.421 6.120 20.274 1.00 9.77 88 VAL F C 1
ATOM 614 O O . VAL B 2 73 ? 34.555 5.999 19.864 1.00 9.72 88 VAL F O 1
ATOM 618 N N . PHE B 2 74 ? 32.908 7.243 20.885 1.00 10.76 89 PHE F N 1
ATOM 619 C CA . PHE B 2 74 ? 33.805 8.398 21.141 1.00 11.24 89 PHE F CA 1
ATOM 620 C C . PHE B 2 74 ? 33.871 8.529 22.652 1.00 11.33 89 PHE F C 1
ATOM 621 O O . PHE B 2 74 ? 32.913 9.041 23.227 1.00 11.07 89 PHE F O 1
ATOM 629 N N . LYS B 2 75 ? 34.983 8.048 23.162 1.00 11.04 90 LYS F N 1
ATOM 630 C CA . LYS B 2 75 ? 35.122 8.127 24.684 1.00 10.43 90 LYS F CA 1
ATOM 631 C C . LYS B 2 75 ? 35.773 9.487 24.969 1.00 11.27 90 LYS F C 1
ATOM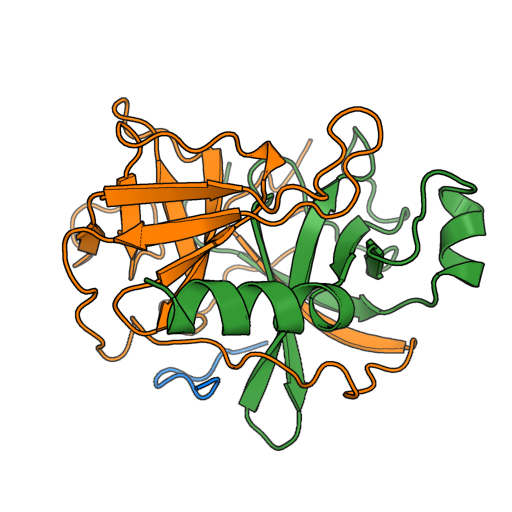 632 O O . LYS B 2 75 ? 36.903 9.711 24.398 1.00 11.65 90 LYS F O 1
ATOM 638 N N . ASN B 2 76 ? 35.326 10.390 25.729 1.00 10.83 91 ASN F N 1
ATOM 639 C CA . ASN B 2 76 ? 36.082 11.678 25.889 1.00 11.39 91 ASN F CA 1
ATOM 640 C C . ASN B 2 76 ? 37.531 11.439 26.103 1.00 11.19 91 ASN F C 1
ATOM 641 O O . ASN B 2 76 ? 37.937 10.794 27.088 1.00 10.90 91 ASN F O 1
ATOM 646 N N . SER B 2 77 ? 38.537 11.910 25.384 1.0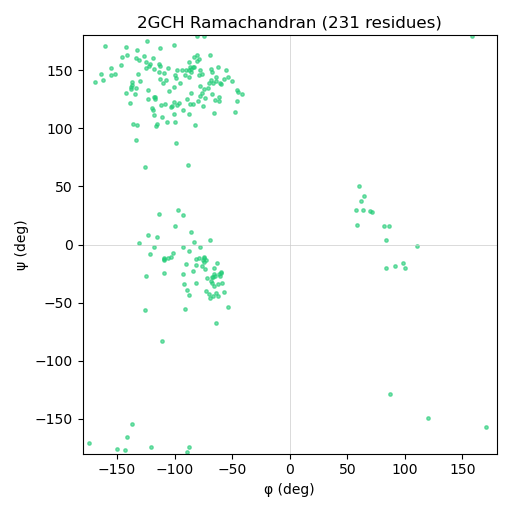0 11.71 92 SER F N 1
ATOM 647 C CA . SER B 2 77 ? 39.937 11.533 25.754 1.00 13.35 92 SER F CA 1
ATOM 648 C C . SER B 2 77 ? 40.433 12.160 27.093 1.00 12.02 92 SER F C 1
ATOM 649 O O . SER B 2 77 ? 41.685 11.979 27.338 1.00 11.98 92 SER F O 1
ATOM 652 N N . LYS B 2 78 ? 39.676 12.876 27.850 1.00 10.96 93 LYS F N 1
ATOM 653 C CA . LYS B 2 78 ? 40.073 13.364 29.152 1.00 11.07 93 LYS F CA 1
ATOM 654 C C . LYS B 2 78 ? 39.613 12.323 30.224 1.00 9.63 93 LYS F C 1
ATOM 655 O O . LYS B 2 78 ? 39.861 12.463 31.371 1.00 8.67 93 LYS F O 1
ATOM 661 N N . TYR B 2 79 ? 38.948 11.291 29.771 1.00 7.46 94 TYR F N 1
ATOM 662 C CA . TYR B 2 79 ? 38.432 10.228 30.700 1.00 6.75 94 TYR F CA 1
ATOM 663 C C . TYR B 2 79 ? 39.594 9.594 31.408 1.00 6.67 94 TYR F C 1
ATOM 664 O O . TYR B 2 79 ? 40.578 9.289 30.723 1.00 5.43 94 TYR F O 1
ATOM 673 N N . ASN B 2 80 ? 39.573 9.533 32.737 1.00 7.23 95 ASN F N 1
ATOM 674 C CA . ASN B 2 80 ? 40.622 8.921 33.550 1.00 6.34 95 ASN F CA 1
ATOM 675 C C . ASN B 2 80 ? 40.016 7.664 34.167 1.00 6.67 95 ASN F C 1
ATOM 676 O O . ASN B 2 80 ? 39.095 7.754 35.061 1.00 8.22 95 ASN F O 1
ATOM 681 N N . SER B 2 81 ? 40.506 6.569 33.658 1.00 5.60 96 SER F N 1
ATOM 682 C CA . SER B 2 81 ? 40.008 5.214 34.153 1.00 6.96 96 SER F CA 1
ATOM 683 C C . SER B 2 81 ? 40.590 4.922 35.597 1.00 7.71 96 SER F C 1
ATOM 684 O O . SER B 2 81 ? 39.938 4.060 36.274 1.00 8.84 96 SER F O 1
ATOM 687 N N . LEU B 2 82 ? 41.636 5.563 35.962 1.00 7.20 97 LEU F N 1
ATOM 688 C CA . LEU B 2 82 ? 42.196 5.401 37.334 1.00 8.52 97 LEU F CA 1
ATOM 689 C C . LEU B 2 82 ? 41.245 6.058 38.310 1.00 8.41 97 LEU F C 1
ATOM 690 O O . LEU B 2 82 ? 40.945 5.501 39.346 1.00 9.37 97 LEU F O 1
ATOM 695 N N . THR B 2 83 ? 40.726 7.271 37.927 1.00 8.45 98 THR F N 1
ATOM 696 C CA . THR B 2 83 ? 39.858 7.998 38.911 1.00 8.04 98 THR F CA 1
ATOM 697 C C . THR B 2 83 ? 38.388 8.006 38.495 1.00 8.46 98 THR F C 1
ATOM 698 O O . THR B 2 83 ? 37.599 8.411 39.318 1.00 8.35 98 THR F O 1
ATOM 702 N N . ILE B 2 84 ? 38.173 7.619 37.174 1.00 9.19 99 ILE F N 1
ATOM 703 C CA . ILE B 2 84 ? 36.770 7.585 36.637 1.00 8.57 99 ILE F CA 1
ATOM 704 C C . ILE B 2 84 ? 36.294 9.052 36.484 1.00 8.14 99 ILE F C 1
ATOM 705 O O . ILE B 2 84 ? 35.059 9.246 36.646 1.00 7.91 99 ILE F O 1
ATOM 710 N N . ASN B 2 85 ? 37.287 9.910 36.270 1.00 6.73 100 ASN F N 1
ATOM 711 C CA . ASN B 2 85 ? 36.942 11.287 36.107 1.00 7.07 100 ASN F CA 1
ATOM 712 C C . ASN B 2 85 ? 36.606 11.486 34.648 1.00 6.18 100 ASN F C 1
ATOM 713 O O . ASN B 2 85 ? 37.162 10.760 33.812 1.00 5.66 100 ASN F O 1
ATOM 718 N N . ASN B 2 86 ? 35.732 12.438 34.370 1.00 6.09 101 ASN F N 1
ATOM 719 C CA . ASN B 2 86 ? 35.340 12.750 32.903 1.00 5.82 101 ASN F CA 1
ATOM 720 C C . ASN B 2 86 ? 34.717 11.468 32.258 1.00 5.38 101 ASN F C 1
ATOM 721 O O . ASN B 2 86 ? 35.187 11.203 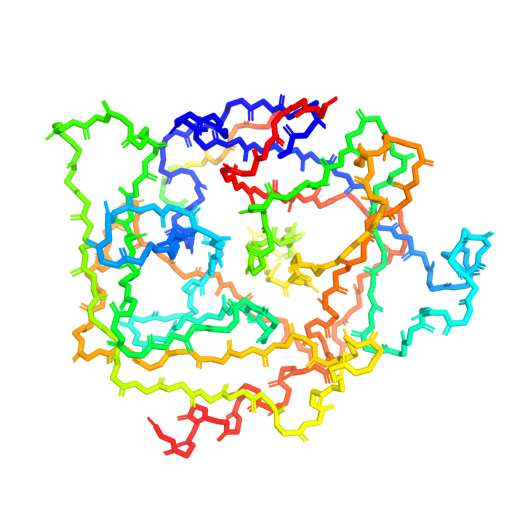31.242 1.00 5.62 101 ASN F O 1
ATOM 726 N N . ASP B 2 87 ? 33.760 10.865 32.922 1.00 5.54 102 ASP F N 1
ATOM 727 C CA . ASP B 2 87 ? 33.135 9.615 32.601 1.00 5.54 102 ASP F CA 1
ATOM 728 C C . ASP B 2 87 ? 31.947 9.771 31.682 1.00 6.28 102 ASP F C 1
ATOM 729 O O . ASP B 2 87 ? 30.751 9.663 32.019 1.00 6.65 102 ASP F O 1
ATOM 734 N N . ILE B 2 88 ? 32.362 10.149 30.507 1.00 6.63 103 ILE F N 1
ATOM 735 C CA . ILE B 2 88 ? 31.355 10.396 29.373 1.00 6.31 103 ILE F CA 1
ATOM 736 C C . ILE B 2 88 ? 31.869 9.816 28.099 1.00 6.41 103 ILE F C 1
ATOM 737 O O . ILE B 2 88 ? 33.115 9.914 27.689 1.00 6.72 103 ILE F O 1
ATOM 742 N N . THR B 2 89 ? 31.001 9.173 27.366 1.00 6.99 104 THR F N 1
ATOM 743 C CA . THR B 2 89 ? 31.213 8.573 26.073 1.00 6.14 104 THR F CA 1
ATOM 744 C C . THR B 2 89 ? 30.004 8.875 25.172 1.00 6.09 104 THR F C 1
ATOM 745 O O . THR B 2 89 ? 28.933 8.664 25.698 1.00 6.14 104 THR F O 1
ATOM 749 N N . LEU B 2 90 ? 30.244 9.292 23.936 1.00 5.99 105 LEU F N 1
ATOM 750 C CA . LEU B 2 90 ? 29.127 9.495 22.991 1.00 7.14 105 LEU F CA 1
ATOM 751 C C . LEU B 2 90 ? 29.001 8.319 22.057 1.00 7.13 105 LEU F C 1
ATOM 752 O O . LEU B 2 90 ? 30.092 7.798 21.746 1.00 8.76 105 LEU F O 1
ATOM 757 N N . LEU B 2 91 ? 27.809 7.994 21.690 1.00 7.26 106 LEU F N 1
ATOM 758 C CA . LEU B 2 91 ? 27.655 6.933 20.681 1.00 6.38 106 LEU F CA 1
ATOM 759 C C . LEU B 2 91 ? 26.867 7.486 19.492 1.00 6.63 106 LEU F C 1
ATOM 760 O O . LEU B 2 91 ? 25.672 7.942 19.595 1.00 6.14 106 LEU F O 1
ATOM 765 N N . LYS B 2 92 ? 27.468 7.346 18.335 1.00 6.73 107 LYS F N 1
ATOM 766 C CA . LYS B 2 92 ? 26.942 7.694 16.992 1.00 6.78 107 LYS F CA 1
ATOM 767 C C . LYS B 2 92 ? 26.156 6.477 16.530 1.00 7.06 107 LYS F C 1
ATOM 768 O O . LYS B 2 92 ? 26.657 5.289 16.458 1.00 6.48 107 LYS F O 1
ATOM 774 N N . LEU B 2 93 ? 24.887 6.618 16.243 1.00 7.49 108 LEU F N 1
ATOM 775 C CA . LEU B 2 93 ? 24.072 5.460 15.864 1.00 8.14 108 LEU F CA 1
ATOM 776 C C . LEU B 2 93 ? 24.238 5.289 14.353 1.00 9.19 108 LEU F C 1
ATOM 777 O O . LEU B 2 93 ? 24.465 6.279 13.684 1.00 10.02 108 LEU F O 1
ATOM 782 N N . SER B 2 94 ? 24.069 4.018 13.901 1.00 10.38 109 SER F N 1
ATOM 783 C CA . SER B 2 94 ? 24.154 3.780 12.488 1.00 11.99 109 SER F CA 1
ATOM 784 C C . SER B 2 94 ? 22.796 4.155 11.855 1.00 13.00 109 SER F C 1
ATOM 785 O O . SER B 2 94 ? 22.767 4.617 10.751 1.00 13.83 109 SER F O 1
ATOM 788 N N . THR B 2 95 ? 21.849 3.899 12.659 1.00 14.28 110 THR F N 1
ATOM 789 C CA . THR B 2 95 ? 20.409 4.034 12.241 1.00 15.19 110 THR F CA 1
ATOM 790 C C . THR B 2 95 ? 19.746 5.032 13.120 1.00 13.79 110 THR F C 1
ATOM 791 O O . THR B 2 95 ? 19.805 4.863 14.349 1.00 14.36 110 THR F O 1
ATOM 795 N N . ALA B 2 96 ? 19.261 6.139 12.608 1.00 12.54 111 ALA F N 1
ATOM 796 C CA . ALA B 2 96 ? 18.577 7.194 13.259 1.00 11.18 111 ALA F CA 1
ATOM 797 C C . ALA B 2 96 ? 17.423 6.549 14.109 1.00 10.37 111 ALA F C 1
ATOM 798 O O . ALA B 2 96 ? 16.742 5.615 13.662 1.00 8.61 111 ALA F O 1
ATOM 800 N N . ALA B 2 97 ? 17.297 7.179 15.292 1.00 9.58 112 ALA F N 1
ATOM 801 C CA . ALA B 2 97 ? 16.180 6.785 16.171 1.00 9.79 112 ALA F CA 1
ATOM 802 C C . ALA B 2 97 ? 14.890 7.446 15.549 1.00 9.87 112 ALA F C 1
ATOM 803 O O . ALA B 2 97 ? 14.988 8.469 14.889 1.00 9.36 112 ALA F O 1
ATOM 805 N N . SER B 2 98 ? 13.738 6.787 15.662 1.00 10.74 113 SER F N 1
ATOM 806 C CA . SER B 2 98 ? 12.480 7.318 15.184 1.00 11.37 113 SER F CA 1
ATOM 807 C C . SER B 2 98 ? 11.790 7.884 16.409 1.00 11.75 113 SER F C 1
ATOM 808 O O . SER B 2 98 ? 11.287 7.274 17.320 1.00 12.43 113 SER F O 1
ATOM 811 N N . PHE B 2 99 ? 11.814 9.246 16.448 1.00 11.06 114 PHE F N 1
ATOM 812 C CA . PHE B 2 99 ? 11.219 9.997 17.502 1.00 10.75 114 PHE F CA 1
ATOM 813 C C . PHE B 2 99 ? 9.708 9.788 17.383 1.00 11.15 114 PHE F C 1
ATOM 814 O O . PHE B 2 99 ? 9.143 9.869 16.296 1.00 11.24 114 PHE F O 1
ATOM 822 N N . SER B 2 100 ? 9.109 9.437 18.437 1.00 12.29 115 SER F N 1
ATOM 823 C CA . SER B 2 100 ? 7.691 9.121 18.650 1.00 12.70 115 SER F CA 1
ATOM 824 C C . SER B 2 100 ? 7.237 9.779 19.971 1.00 12.94 115 SER F C 1
ATOM 825 O O . SER B 2 100 ? 7.723 10.764 20.422 1.00 13.58 115 SER F O 1
ATOM 828 N N . GLN B 2 101 ? 6.223 9.231 20.597 1.00 13.14 116 GLN F N 1
ATOM 829 C CA . GLN B 2 101 ? 5.661 9.730 21.752 1.00 13.58 116 GLN F CA 1
ATOM 830 C C . GLN B 2 101 ? 6.491 9.221 22.961 1.00 10.71 116 GLN F C 1
ATOM 831 O O . GLN B 2 101 ? 6.478 9.854 24.022 1.00 11.16 116 GLN F O 1
ATOM 837 N N . THR B 2 102 ? 7.136 8.161 22.657 1.00 7.99 117 THR F N 1
ATOM 838 C CA . THR B 2 102 ? 7.951 7.453 23.702 1.00 5.66 117 THR F CA 1
ATOM 839 C C . THR B 2 102 ? 9.373 7.465 23.425 1.00 3.65 117 THR F C 1
ATOM 840 O O . THR B 2 102 ? 10.087 6.774 24.208 1.00 3.71 117 THR F O 1
ATOM 844 N N . VAL B 2 103 ? 9.835 8.140 22.457 1.00 3.19 118 VAL F N 1
ATOM 845 C CA . VAL B 2 103 ? 11.246 8.257 22.045 1.00 3.32 118 VAL F CA 1
ATOM 846 C C . VAL B 2 103 ? 11.536 9.722 21.734 1.00 4.55 118 VAL F C 1
ATOM 847 O O . VAL B 2 103 ? 11.091 10.130 20.650 1.00 5.64 118 VAL F O 1
ATOM 851 N N . SER B 2 104 ? 12.222 10.488 22.604 1.00 3.48 119 SER F N 1
ATOM 852 C CA . SER B 2 104 ? 12.642 11.787 22.478 1.00 4.05 119 SER F CA 1
ATOM 853 C C . SER B 2 104 ? 14.002 12.155 23.076 1.00 3.38 119 SER F C 1
ATOM 854 O O . SER B 2 104 ? 14.752 11.387 23.645 1.00 4.21 119 SER F O 1
ATOM 857 N N . ALA B 2 105 ? 14.386 13.431 23.008 1.00 3.69 120 ALA F N 1
ATOM 858 C CA . ALA B 2 105 ? 15.665 13.857 23.423 1.00 2.65 120 ALA F CA 1
ATOM 859 C C . ALA B 2 105 ? 15.588 14.682 24.706 1.00 4.21 120 ALA F C 1
ATOM 860 O O . ALA B 2 105 ? 14.647 15.397 24.990 1.00 4.38 120 ALA F O 1
ATOM 862 N N . VAL B 2 106 ? 16.708 14.497 25.480 1.00 3.11 121 VAL F N 1
ATOM 863 C CA . VAL B 2 106 ? 16.862 15.321 26.654 1.00 2.49 121 VAL F CA 1
ATOM 864 C C . VAL B 2 106 ? 17.583 16.604 26.177 1.00 2.00 121 VAL F C 1
ATOM 865 O O . VAL B 2 106 ? 18.216 16.582 25.142 1.00 2.00 121 VAL F O 1
ATOM 869 N N . CYS B 2 107 ? 17.393 17.645 26.954 1.00 2.00 122 CYS F N 1
ATOM 870 C CA . CYS B 2 107 ? 18.144 18.923 26.624 1.00 3.90 122 CYS F CA 1
ATOM 871 C C . CYS B 2 107 ? 19.516 18.889 27.262 1.00 4.53 122 CYS F C 1
ATOM 872 O O . CYS B 2 107 ? 19.748 18.273 28.355 1.00 4.15 122 CYS F O 1
ATOM 875 N N . LEU B 2 108 ? 20.467 19.540 26.587 1.00 6.85 123 LEU F N 1
ATOM 876 C CA . LEU B 2 108 ? 21.839 19.622 27.237 1.00 7.77 123 LEU F CA 1
ATOM 877 C C . LEU B 2 108 ? 21.902 21.018 27.896 1.00 7.39 123 LEU F C 1
ATOM 878 O O . LEU B 2 108 ? 21.455 21.925 27.261 1.00 8.21 123 LEU F O 1
ATOM 883 N N . PRO B 2 109 ? 22.499 21.157 29.013 1.00 8.12 124 PRO F N 1
ATOM 884 C CA . PRO B 2 109 ? 22.607 22.486 29.632 1.00 8.28 124 PRO F CA 1
ATOM 885 C C . PRO B 2 109 ? 23.761 23.242 28.961 1.00 9.13 124 PRO F C 1
ATOM 886 O O . PRO B 2 109 ? 24.517 22.806 28.103 1.00 7.51 124 PRO F O 1
ATOM 890 N N . SER B 2 110 ? 23.959 24.465 29.412 1.00 11.24 125 SER F N 1
ATOM 891 C CA . SER B 2 110 ? 24.962 25.429 29.108 1.00 12.41 125 SER F CA 1
ATOM 892 C C . SER B 2 110 ? 26.157 25.199 30.022 1.00 12.71 125 SER F C 1
ATOM 893 O O . SER B 2 110 ? 25.901 24.896 31.161 1.00 13.52 125 SER F O 1
ATOM 896 N N . ALA B 2 111 ? 27.371 25.406 29.539 1.00 12.40 126 ALA F N 1
ATOM 897 C CA . ALA B 2 111 ? 28.546 25.173 30.345 1.00 12.16 126 ALA F CA 1
ATOM 898 C C . ALA B 2 111 ? 28.398 26.118 31.555 1.00 13.28 126 ALA F C 1
ATOM 899 O O . ALA B 2 111 ? 28.977 25.773 32.615 1.00 13.72 126 ALA F O 1
ATOM 901 N N . SER B 2 112 ? 27.619 27.154 31.303 1.00 13.86 127 SER F N 1
ATOM 902 C CA . SER B 2 112 ? 27.433 28.204 32.320 1.00 15.30 127 SER F CA 1
ATOM 903 C C . SER B 2 112 ? 26.280 27.991 33.284 1.00 15.97 127 SER F C 1
ATOM 904 O O . SER B 2 112 ? 26.240 28.720 34.325 1.00 16.17 127 SER F O 1
ATOM 907 N N . ASP B 2 113 ? 25.364 27.103 32.920 1.00 15.77 128 ASP F N 1
ATOM 908 C CA . ASP B 2 113 ? 24.152 26.851 33.661 1.00 16.51 128 ASP F CA 1
ATOM 909 C C . ASP B 2 113 ? 24.512 26.363 35.061 1.00 16.34 128 ASP F C 1
ATOM 910 O O . ASP B 2 113 ? 25.462 25.602 35.131 1.00 17.21 128 ASP F O 1
ATOM 915 N N . ASP B 2 114 ? 23.766 26.854 36.061 1.00 16.26 129 ASP F N 1
ATOM 916 C CA . ASP B 2 114 ? 23.873 26.621 37.454 1.00 16.43 129 ASP F CA 1
ATOM 917 C C . ASP B 2 114 ? 22.781 25.756 38.125 1.00 15.11 129 ASP F C 1
ATOM 918 O O . ASP B 2 114 ? 21.587 26.075 38.102 1.00 13.33 129 ASP F O 1
ATOM 923 N N . PHE B 2 115 ? 23.369 24.671 38.713 1.00 13.26 130 PHE F N 1
ATOM 924 C CA . PHE B 2 115 ? 22.357 23.699 39.353 1.00 11.29 130 PHE F CA 1
ATOM 925 C C . PHE B 2 115 ? 22.731 23.805 40.816 1.00 10.80 130 PHE F C 1
ATOM 926 O O . PHE B 2 115 ? 23.759 23.218 41.164 1.00 11.07 130 PHE F O 1
ATOM 934 N N . ALA B 2 116 ? 21.937 24.521 41.593 1.00 9.66 131 ALA F N 1
ATOM 935 C CA . ALA B 2 116 ? 22.207 24.797 43.017 1.00 10.08 131 ALA F CA 1
ATOM 936 C C . ALA B 2 116 ? 22.118 23.545 43.941 1.00 8.95 131 ALA F C 1
ATOM 937 O O . ALA B 2 116 ? 21.241 22.666 43.648 1.00 8.33 131 ALA F O 1
ATOM 939 N N . ALA B 2 117 ? 22.961 23.442 44.896 1.00 8.83 132 ALA F N 1
ATOM 940 C CA . ALA B 2 117 ? 22.892 22.258 45.803 1.00 8.42 132 ALA F CA 1
ATOM 941 C C . ALA B 2 117 ? 21.499 22.465 46.459 1.00 7.96 132 ALA F C 1
ATOM 942 O O . ALA B 2 117 ? 21.170 23.645 46.643 1.00 7.39 132 ALA F O 1
ATOM 944 N N . GLY B 2 118 ? 20.831 21.388 46.693 1.00 7.19 133 GLY F N 1
ATOM 945 C CA . GLY B 2 118 ? 19.545 21.396 47.319 1.00 7.42 133 GLY F CA 1
ATOM 946 C C . GLY B 2 118 ? 18.436 21.260 46.286 1.00 6.69 133 GLY F C 1
ATOM 947 O O . GLY B 2 118 ? 17.336 20.853 46.724 1.00 7.52 133 GLY F O 1
ATOM 948 N N . THR B 2 119 ? 18.685 21.546 45.105 1.00 4.53 134 THR F N 1
ATOM 949 C CA . THR B 2 119 ? 17.705 21.346 44.080 1.00 5.64 134 THR F CA 1
ATOM 950 C C . THR B 2 119 ? 17.464 19.776 44.026 1.00 5.39 134 THR F C 1
ATOM 951 O O . THR B 2 119 ? 18.394 19.003 44.147 1.00 5.10 134 THR F O 1
ATOM 955 N N . THR B 2 120 ? 16.170 19.498 43.841 1.00 6.18 135 THR F N 1
ATOM 956 C CA . THR B 2 120 ? 15.671 18.162 43.587 1.00 5.77 135 THR F CA 1
ATOM 957 C C . THR B 2 120 ? 15.489 17.906 42.079 1.00 5.74 135 THR F C 1
ATOM 958 O O . THR B 2 120 ? 14.729 18.481 41.271 1.00 5.84 135 THR F O 1
ATOM 962 N N . CYS B 2 121 ? 16.214 16.837 41.655 1.00 5.14 136 CYS F N 1
ATOM 963 C CA . CYS B 2 121 ? 16.269 16.296 40.324 1.00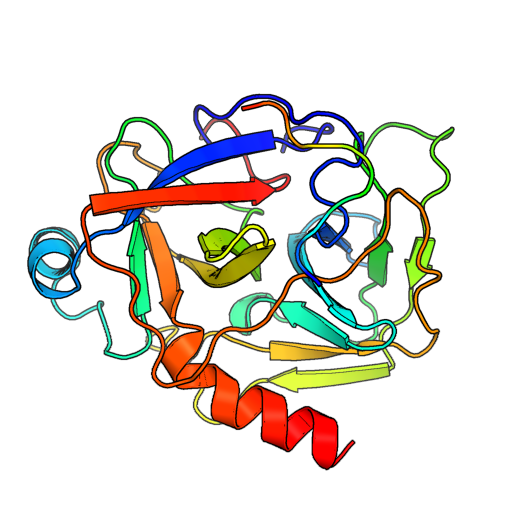 4.73 136 CYS F CA 1
ATOM 964 C C . CYS B 2 121 ? 15.784 14.845 40.430 1.00 4.28 136 CYS F C 1
ATOM 965 O O . CYS B 2 121 ? 15.383 14.467 41.506 1.00 3.92 136 CYS F O 1
ATOM 968 N N . VAL B 2 122 ? 15.882 14.163 39.338 1.00 4.31 137 VAL F N 1
ATOM 969 C CA . VAL B 2 122 ? 15.391 12.781 39.131 1.00 4.72 137 VAL F CA 1
ATOM 970 C C . VAL B 2 122 ? 16.424 11.954 38.374 1.00 4.68 137 VAL F C 1
ATOM 971 O O . VAL B 2 122 ? 17.094 12.403 37.483 1.00 3.67 137 VAL F O 1
ATOM 975 N N . THR B 2 123 ? 16.551 10.706 38.811 1.00 4.50 138 THR F N 1
ATOM 976 C CA . THR B 2 123 ? 17.469 9.826 37.987 1.00 3.54 138 THR F CA 1
ATOM 977 C C . THR B 2 123 ? 16.632 8.644 37.614 1.00 3.93 138 THR F C 1
ATOM 978 O O . THR B 2 123 ? 15.629 8.233 38.341 1.00 6.38 138 THR F O 1
ATOM 982 N N . THR B 2 124 ? 16.856 7.857 36.577 1.00 3.16 139 THR F N 1
ATOM 983 C CA . THR B 2 124 ? 16.053 6.686 36.146 1.00 2.00 139 THR F CA 1
ATOM 984 C C . THR B 2 124 ? 16.956 5.589 35.666 1.00 2.00 139 THR F C 1
ATOM 985 O O . THR B 2 124 ? 18.180 5.809 35.391 1.00 2.86 139 THR F O 1
ATOM 989 N N . GLY B 2 125 ? 16.365 4.392 35.589 1.00 2.00 140 GLY F N 1
ATOM 990 C CA . GLY B 2 125 ? 17.159 3.295 35.025 1.00 2.00 140 GLY F CA 1
ATOM 991 C C . GLY B 2 125 ? 16.622 1.936 35.466 1.00 2.68 140 GLY F C 1
ATOM 992 O O . GLY B 2 125 ? 15.696 1.945 36.290 1.00 2.00 140 GLY F O 1
ATOM 993 N N . TRP B 2 126 ? 17.352 0.905 34.932 1.00 2.67 141 TRP F N 1
ATOM 994 C CA . TRP B 2 126 ? 17.060 -0.531 35.195 1.00 4.12 141 TRP F CA 1
ATOM 995 C C . TRP B 2 126 ? 18.145 -1.354 36.019 1.00 4.00 141 TRP F C 1
ATOM 996 O O . TRP B 2 126 ? 18.227 -2.636 36.019 1.00 2.48 141 TRP F O 1
ATOM 1007 N N . GLY B 2 127 ? 18.847 -0.566 36.810 1.00 4.91 142 GLY F N 1
ATOM 1008 C CA . GLY B 2 127 ? 19.835 -0.972 37.809 1.00 4.66 142 GLY F CA 1
ATOM 1009 C C . GLY B 2 127 ? 19.170 -1.678 38.982 1.00 6.21 142 GLY F C 1
ATOM 1010 O O . GLY B 2 127 ? 17.941 -1.659 39.189 1.00 6.72 142 GLY F O 1
ATOM 1011 N N . LEU B 2 128 ? 20.036 -2.401 39.771 1.00 5.75 143 LEU F N 1
ATOM 1012 C CA . LEU B 2 128 ? 19.476 -3.165 40.851 1.00 6.27 143 LEU F CA 1
ATOM 1013 C C . LEU B 2 128 ? 18.639 -2.294 41.774 1.00 7.03 143 LEU F C 1
ATOM 1014 O O . LEU B 2 128 ? 18.992 -1.082 41.951 1.00 6.09 143 LEU F O 1
ATOM 1019 N N . THR B 2 129 ? 17.622 -2.936 42.378 1.00 8.14 144 THR F N 1
ATOM 1020 C CA . THR B 2 129 ? 16.711 -2.271 43.319 1.00 9.93 144 THR F CA 1
ATOM 1021 C C . THR B 2 129 ? 17.056 -2.645 44.774 1.00 11.96 144 THR F C 1
ATOM 1022 O O . THR B 2 129 ? 16.618 -1.959 45.689 1.00 12.73 144 THR F O 1
ATOM 1026 N N . ARG B 2 130 ? 17.912 -3.617 44.962 1.00 13.88 145 ARG F N 1
ATOM 1027 C CA . ARG B 2 130 ? 18.370 -4.191 46.233 1.00 16.42 145 ARG F CA 1
ATOM 1028 C C . ARG B 2 130 ? 19.781 -4.794 45.877 1.00 16.95 145 ARG F C 1
ATOM 1029 O O . ARG B 2 130 ? 20.133 -5.228 44.818 1.00 17.03 145 ARG F O 1
ATOM 1037 N N . TYR B 2 131 ? 20.519 -4.799 46.928 1.00 18.16 146 TYR F N 1
ATOM 1038 C CA . TYR B 2 131 ? 21.878 -5.282 46.905 1.00 19.07 146 TYR F CA 1
ATOM 1039 C C . TYR B 2 131 ? 22.039 -6.522 47.785 1.00 20.08 146 TYR F C 1
ATOM 1040 O O . TYR B 2 131 ? 21.894 -6.302 49.067 1.00 21.39 146 TYR F O 1
ATOM 1050 N N . THR C 3 3 ? 18.317 -7.311 38.312 1.00 14.87 151 THR G N 1
ATOM 1051 C CA . THR C 3 3 ? 17.824 -5.976 37.910 1.00 14.50 151 THR G CA 1
ATOM 1052 C C . THR C 3 3 ? 16.296 -6.054 37.674 1.00 14.32 151 THR G C 1
ATOM 1053 O O . THR C 3 3 ? 15.940 -7.162 37.126 1.00 14.73 151 THR G O 1
ATOM 1057 N N . PRO C 3 4 ? 15.501 -5.052 38.000 1.00 12.57 152 PRO G N 1
ATOM 1058 C CA . PRO C 3 4 ? 14.064 -4.958 37.758 1.00 11.10 152 PRO G CA 1
ATOM 1059 C C . PRO C 3 4 ? 13.709 -4.984 36.249 1.00 10.80 152 PRO G C 1
ATOM 1060 O O . PRO C 3 4 ? 14.608 -4.527 35.467 1.00 11.41 152 PRO G O 1
ATOM 1064 N N . ASP C 3 5 ? 12.568 -5.428 35.808 1.00 10.14 153 ASP G N 1
ATOM 1065 C CA . ASP C 3 5 ? 12.339 -5.390 34.312 1.00 10.09 153 ASP G CA 1
ATOM 1066 C C . ASP C 3 5 ? 11.622 -4.066 33.941 1.00 8.80 153 ASP G C 1
ATOM 1067 O O . ASP C 3 5 ? 11.763 -3.731 32.836 1.00 9.22 153 ASP G O 1
ATOM 1072 N N . ARG C 3 6 ? 10.885 -3.440 34.806 1.00 9.11 154 ARG G N 1
ATOM 1073 C CA . ARG C 3 6 ? 10.248 -2.132 34.489 1.00 9.05 154 ARG G CA 1
ATOM 1074 C C . ARG C 3 6 ? 11.197 -1.034 34.969 1.00 8.20 154 ARG G C 1
ATOM 1075 O O . ARG C 3 6 ? 12.003 -1.205 35.879 1.00 8.38 154 ARG G O 1
ATOM 1083 N N . LEU C 3 7 ? 11.158 0.092 34.299 1.00 6.81 155 LEU G N 1
ATOM 1084 C CA . LEU C 3 7 ? 11.968 1.302 34.475 1.00 4.21 155 LEU G CA 1
ATOM 1085 C C . LEU C 3 7 ? 11.601 1.888 35.801 1.00 3.44 155 LEU G C 1
ATOM 1086 O O . LEU C 3 7 ? 10.352 1.889 36.125 1.00 3.61 155 LEU G O 1
ATOM 1091 N N . GLN C 3 8 ? 12.561 2.346 36.517 1.00 2.85 156 GLN G N 1
ATOM 1092 C CA . GLN C 3 8 ? 12.340 2.942 37.864 1.00 3.03 156 GLN G CA 1
ATOM 1093 C C . GLN C 3 8 ? 12.877 4.355 37.818 1.00 2.34 156 GLN G C 1
ATOM 1094 O O . GLN C 3 8 ? 13.729 4.762 37.034 1.00 2.00 156 GLN G O 1
ATOM 1100 N N . GLN C 3 9 ? 12.342 5.134 38.676 1.00 2.80 157 GLN G N 1
ATOM 1101 C CA . GLN C 3 9 ? 12.643 6.510 38.880 1.00 4.03 157 GLN G CA 1
ATOM 1102 C C . GLN C 3 9 ? 12.815 6.824 40.396 1.00 3.18 157 GLN G C 1
ATOM 1103 O O . GLN C 3 9 ? 12.317 6.086 41.165 1.00 2.76 157 GLN G O 1
ATOM 1109 N N . ALA C 3 10 ? 13.456 7.898 40.683 1.00 3.44 158 ALA G N 1
ATOM 1110 C CA . ALA C 3 10 ? 13.634 8.486 42.002 1.00 4.35 158 ALA G CA 1
ATOM 1111 C C . ALA C 3 10 ? 14.055 9.965 41.994 1.00 5.28 158 ALA G C 1
ATOM 1112 O O . ALA C 3 10 ? 15.040 10.325 41.238 1.00 6.52 158 ALA G O 1
ATOM 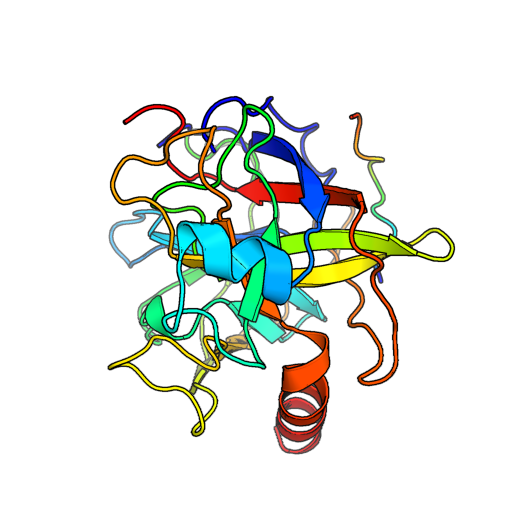1114 N N . SER C 3 11 ? 13.532 10.767 42.919 1.00 4.58 159 SER G N 1
ATOM 1115 C CA . SER C 3 11 ? 13.925 12.148 43.096 1.00 4.15 159 SER G CA 1
ATOM 1116 C C . SER C 3 11 ? 15.085 12.176 44.116 1.00 3.69 159 SER G C 1
ATOM 1117 O O . SER C 3 11 ? 15.106 11.401 44.990 1.00 3.43 159 SER G O 1
ATOM 1120 N N . LEU C 3 12 ? 15.939 13.137 43.974 1.00 2.57 160 LEU G N 1
ATOM 1121 C CA . LEU C 3 12 ? 17.071 13.157 44.903 1.00 2.90 160 LEU G CA 1
ATOM 1122 C C . LEU C 3 12 ? 17.614 14.610 44.720 1.00 2.79 160 LEU G C 1
ATOM 1123 O O . LEU C 3 12 ? 17.504 15.101 43.657 1.00 2.04 160 LEU G O 1
ATOM 1128 N N . PRO C 3 13 ? 18.105 15.090 45.840 1.00 3.20 161 PRO G N 1
ATOM 1129 C CA . PRO C 3 13 ? 18.645 16.430 45.861 1.00 3.64 161 PRO G CA 1
ATOM 1130 C C . PRO C 3 13 ? 20.108 16.462 45.393 1.00 3.60 161 PRO G C 1
ATOM 1131 O O . PRO C 3 13 ? 20.820 15.539 45.598 1.00 2.35 161 PRO G O 1
ATOM 1135 N N . LEU C 3 14 ? 20.505 17.545 44.862 1.00 4.14 162 LEU G N 1
ATOM 1136 C CA . LEU C 3 14 ? 21.904 17.794 44.493 1.00 5.09 162 LEU G CA 1
ATOM 1137 C C . LEU C 3 14 ? 22.668 18.376 45.693 1.00 4.92 162 LEU G C 1
ATOM 1138 O O . LEU C 3 14 ? 22.108 19.056 46.484 1.00 3.84 162 LEU G O 1
ATOM 1143 N N . LEU C 3 15 ? 23.939 18.033 45.664 1.00 6.14 163 LEU G N 1
ATOM 1144 C CA . LEU C 3 15 ? 24.839 18.481 46.782 1.00 7.93 163 LEU G CA 1
ATOM 1145 C C . LEU C 3 15 ? 26.026 19.202 46.107 1.00 8.37 163 LEU G C 1
ATOM 1146 O O . LEU C 3 15 ? 26.199 19.109 44.938 1.00 9.28 163 LEU G O 1
ATOM 1151 N N . SER C 3 16 ? 26.644 19.933 47.007 1.00 8.89 164 SER G N 1
ATOM 1152 C CA . SER C 3 16 ? 27.904 20.684 46.585 1.00 9.36 164 SER G CA 1
ATOM 1153 C C . SER C 3 16 ? 29.074 19.614 46.690 1.00 8.37 164 SER G C 1
ATOM 1154 O O . SER C 3 16 ? 28.961 18.653 47.485 1.00 6.14 164 SER G O 1
ATOM 1157 N N . ASN C 3 17 ? 30.037 19.894 45.861 1.00 8.14 165 ASN G N 1
ATOM 1158 C CA . ASN C 3 17 ? 31.263 19.084 45.834 1.00 9.51 165 ASN G CA 1
ATOM 1159 C C . ASN C 3 17 ? 31.966 19.032 47.210 1.00 10.92 165 ASN G C 1
ATOM 1160 O O . ASN C 3 17 ? 32.424 18.011 47.702 1.00 10.97 165 ASN G O 1
ATOM 1165 N N . THR C 3 18 ? 31.985 20.194 47.874 1.00 11.86 166 THR G N 1
ATOM 1166 C CA . THR C 3 18 ? 32.550 20.418 49.193 1.00 12.25 166 THR G CA 1
ATOM 1167 C C . THR C 3 18 ? 32.027 19.487 50.250 1.00 12.36 166 THR G C 1
ATOM 1168 O O . THR C 3 18 ? 32.778 18.851 51.003 1.00 12.01 166 THR G O 1
ATOM 1172 N N . ASN C 3 19 ? 30.641 19.511 50.301 1.00 11.42 167 ASN G N 1
ATOM 1173 C CA . ASN C 3 19 ? 29.932 18.702 51.194 1.00 12.36 167 ASN G CA 1
ATOM 1174 C C . ASN C 3 19 ? 30.080 17.245 50.835 1.00 11.94 167 ASN G C 1
ATOM 1175 O O . ASN C 3 19 ? 30.151 16.277 51.587 1.00 12.10 167 ASN G O 1
ATOM 1180 N N . CYS C 3 20 ? 30.181 17.025 49.516 1.00 12.02 168 CYS G N 1
ATOM 1181 C CA . CYS C 3 20 ? 30.344 15.679 48.974 1.00 11.77 168 CYS G CA 1
ATOM 1182 C C . CYS C 3 20 ? 31.654 14.969 49.349 1.00 12.92 168 CYS G C 1
ATOM 1183 O O . CYS C 3 20 ? 31.805 13.694 49.328 1.00 13.15 168 CYS G O 1
ATOM 1186 N N . LYS C 3 21 ? 32.638 15.813 49.599 1.00 14.34 169 LYS G N 1
ATOM 1187 C CA . LYS C 3 21 ? 34.003 15.420 49.914 1.00 15.55 169 LYS G CA 1
ATOM 1188 C C . LYS C 3 21 ? 34.056 14.904 51.352 1.00 15.92 169 LYS G C 1
ATOM 1189 O O . LYS C 3 21 ? 35.021 14.309 51.772 1.00 16.05 169 LYS G O 1
ATOM 1195 N N . LYS C 3 22 ? 32.961 15.200 52.005 1.00 16.40 170 LYS G N 1
ATOM 1196 C CA . LYS C 3 22 ? 32.867 14.727 53.390 1.00 17.54 170 LYS G CA 1
ATOM 1197 C C . LYS C 3 22 ? 32.670 13.210 53.332 1.00 16.90 170 LYS G C 1
ATOM 1198 O O . LYS C 3 22 ? 33.071 12.618 54.348 1.00 17.39 170 LYS G O 1
ATOM 1204 N N . TYR C 3 23 ? 32.076 12.721 52.286 1.00 15.80 171 TYR G N 1
ATOM 1205 C CA . TYR C 3 23 ? 31.872 11.252 52.213 1.00 14.74 171 TYR G CA 1
ATOM 1206 C C . TYR C 3 23 ? 33.094 10.678 51.497 1.00 14.12 171 TYR G C 1
ATOM 1207 O O . TYR C 3 23 ? 33.794 9.803 52.013 1.00 14.89 171 TYR G O 1
ATOM 1216 N N . TRP C 3 24 ? 33.263 11.281 50.294 1.00 13.04 172 TRP G N 1
ATOM 1217 C CA . TRP C 3 24 ? 34.209 10.779 49.326 1.00 12.39 172 TRP G CA 1
ATOM 1218 C C . TRP C 3 24 ? 35.577 11.361 49.478 1.00 12.57 172 TRP G C 1
ATOM 1219 O O . TRP C 3 24 ? 36.470 10.651 49.264 1.00 12.29 172 TRP G O 1
ATOM 1230 N N . GLY C 3 25 ? 35.722 12.598 49.766 1.00 13.08 173 GLY G N 1
ATOM 1231 C CA . GLY C 3 25 ? 37.081 13.213 49.910 1.00 13.19 173 GLY G CA 1
ATOM 1232 C C . GLY C 3 25 ? 37.549 13.688 48.489 1.00 12.03 173 GLY G C 1
ATOM 1233 O O . GLY C 3 25 ? 36.881 14.356 47.755 1.00 11.54 173 GLY G O 1
ATOM 1234 N N . THR C 3 26 ? 38.799 13.169 48.285 1.00 11.78 174 THR G N 1
ATOM 1235 C CA . THR C 3 26 ? 39.528 13.486 47.100 1.00 11.61 174 THR G CA 1
ATOM 1236 C C . THR C 3 26 ? 39.133 12.725 45.875 1.00 11.09 174 THR G C 1
ATOM 1237 O O . THR C 3 26 ? 39.586 13.121 44.811 1.00 10.70 174 THR G O 1
ATOM 1241 N N . LYS C 3 27 ? 38.307 11.652 46.043 1.00 10.49 175 LYS G N 1
ATOM 1242 C CA . LYS C 3 27 ? 37.793 10.980 44.913 1.00 9.75 175 LYS G CA 1
ATOM 1243 C C . LYS C 3 27 ? 36.941 11.950 44.090 1.00 9.58 175 LYS G C 1
ATOM 1244 O O . LYS C 3 27 ? 36.911 11.676 42.914 1.00 7.77 175 LYS G O 1
ATOM 1250 N N . ILE C 3 28 ? 36.373 13.005 44.736 1.00 8.38 176 ILE G N 1
ATOM 1251 C CA . ILE C 3 28 ? 35.508 13.919 44.048 1.00 8.21 176 ILE G CA 1
ATOM 1252 C C . ILE C 3 28 ? 36.415 14.839 43.262 1.00 9.73 176 ILE G C 1
ATOM 1253 O O . ILE C 3 28 ? 37.369 15.344 43.896 1.00 10.66 176 ILE G O 1
ATOM 1258 N N . LYS C 3 29 ? 36.135 14.959 41.967 1.00 10.64 177 LYS G N 1
ATOM 1259 C CA . LYS C 3 29 ? 36.846 15.758 40.998 1.00 10.45 177 LYS G CA 1
ATOM 1260 C C . LYS C 3 29 ? 35.953 16.895 40.525 1.00 10.52 177 LYS G C 1
ATOM 1261 O O . LYS C 3 29 ? 34.780 16.835 40.883 1.00 8.94 177 LYS G O 1
ATOM 1267 N N . ASP C 3 30 ? 36.565 17.845 39.794 1.00 11.19 178 ASP G N 1
ATOM 1268 C CA . ASP C 3 30 ? 35.764 19.031 39.367 1.00 11.64 178 ASP G CA 1
ATOM 1269 C C . ASP C 3 30 ? 34.692 18.636 38.388 1.00 10.61 178 ASP G C 1
ATOM 1270 O O . ASP C 3 30 ? 33.643 19.346 38.310 1.00 12.12 178 ASP G O 1
ATOM 1275 N N . ALA C 3 31 ? 34.854 17.600 37.614 1.00 8.00 179 ALA G N 1
ATOM 1276 C CA . ALA C 3 31 ? 33.934 17.101 36.643 1.00 5.13 179 ALA G CA 1
ATOM 1277 C C . ALA C 3 31 ? 33.023 16.014 37.269 1.00 4.05 179 ALA G C 1
ATOM 1278 O O . ALA C 3 31 ? 32.497 15.246 36.472 1.00 3.20 179 ALA G O 1
ATOM 1280 N N . MET C 3 32 ? 32.801 16.008 38.518 1.00 3.62 180 MET G N 1
ATOM 1281 C CA . MET C 3 32 ? 31.907 15.088 39.204 1.00 4.22 180 MET G CA 1
ATOM 1282 C C . MET C 3 32 ? 30.857 16.017 39.944 1.00 3.72 180 MET G C 1
ATOM 1283 O O . MET C 3 32 ? 31.090 17.200 40.240 1.00 3.81 180 MET G O 1
ATOM 1288 N N . ILE C 3 33 ? 29.728 15.432 40.146 1.00 3.27 181 ILE G N 1
ATOM 1289 C CA . ILE C 3 33 ? 28.593 16.116 40.863 1.00 3.11 181 ILE G CA 1
ATOM 1290 C C . ILE C 3 33 ? 27.896 15.028 41.734 1.00 2.85 181 ILE G C 1
ATOM 1291 O O . ILE C 3 33 ? 27.556 13.992 41.209 1.00 2.43 181 ILE G O 1
ATOM 1296 N N . CYS C 3 34 ? 27.687 15.321 42.994 1.00 2.28 182 CYS G N 1
ATOM 1297 C CA . CYS C 3 34 ? 27.008 14.351 43.853 1.00 4.49 182 CYS G CA 1
ATOM 1298 C C . CYS C 3 34 ? 25.500 14.683 43.980 1.00 4.33 182 CYS G C 1
ATOM 1299 O O . CYS C 3 34 ? 25.176 15.822 43.999 1.00 3.49 182 CYS G O 1
ATOM 1302 N N . ALA C 3 35 ? 24.767 13.613 44.174 1.00 4.61 183 ALA G N 1
ATOM 1303 C CA . ALA C 3 35 ? 23.335 13.708 44.522 1.00 4.15 183 ALA G CA 1
ATOM 1304 C C . ALA C 3 35 ? 22.879 12.515 45.324 1.00 4.83 183 ALA G C 1
ATOM 1305 O O . ALA C 3 35 ? 23.396 11.332 45.094 1.00 4.71 183 ALA G O 1
ATOM 1307 N N . GLY C 3 36 ? 21.949 12.635 46.246 1.00 5.24 184 GLY G N 1
ATOM 1308 C CA . GLY C 3 36 ? 21.419 11.474 46.908 1.00 5.32 184 GLY G CA 1
ATOM 1309 C C . GLY C 3 36 ? 21.693 11.599 48.393 1.00 6.39 184 GLY G C 1
ATOM 1310 O O . GLY C 3 36 ? 21.699 12.781 48.778 1.00 6.83 184 GLY G O 1
ATOM 1311 N N . ALA C 3 37 ? 21.875 10.465 49.059 1.00 5.97 185 ALA G N 1
ATOM 1312 C CA . ALA C 3 37 ? 22.078 10.468 50.547 1.00 5.64 185 ALA G CA 1
ATOM 1313 C C . ALA C 3 37 ? 20.707 10.879 51.115 1.00 5.46 185 ALA G C 1
ATOM 1314 O O . ALA C 3 37 ? 20.633 11.449 52.142 1.00 7.08 185 ALA G O 1
ATOM 1316 N N . SER C 3 38 ? 19.617 10.586 50.430 1.00 5.08 186 SER G N 1
ATOM 1317 C CA . SER C 3 38 ? 18.281 10.971 50.768 1.00 5.39 186 SER G CA 1
ATOM 1318 C C . SER C 3 38 ? 17.271 9.889 50.940 1.00 5.80 186 SER G C 1
ATOM 1319 O O . SER C 3 38 ? 16.074 10.194 51.062 1.00 6.39 186 SER G O 1
ATOM 1322 N N . GLY C 3 39 ? 17.791 8.617 50.927 1.00 6.88 187 GLY G N 1
ATOM 1323 C CA . GLY C 3 39 ? 16.900 7.438 51.121 1.00 6.33 187 GLY G CA 1
ATOM 1324 C C . GLY C 3 39 ? 16.703 6.575 49.892 1.00 5.65 187 GLY G C 1
ATOM 1325 O O . GLY C 3 39 ? 15.948 5.647 49.908 1.00 5.27 187 GLY G O 1
ATOM 1326 N N . VAL C 3 40 ? 17.327 7.037 48.864 1.00 5.44 188 VAL G N 1
ATOM 1327 C CA . VAL C 3 40 ? 17.446 6.387 47.531 1.00 5.32 188 VAL G CA 1
ATOM 1328 C C . VAL C 3 40 ? 18.943 6.455 47.102 1.00 5.84 188 VAL G C 1
ATOM 1329 O O . VAL C 3 40 ? 19.781 7.119 47.642 1.00 4.76 188 VAL G O 1
ATOM 1333 N N . SER C 3 41 ? 19.247 5.684 46.052 1.00 6.79 189 SER G N 1
ATOM 1334 C CA . SER C 3 41 ? 20.501 5.543 45.426 1.00 7.12 189 SER G CA 1
ATOM 1335 C C . SER C 3 41 ? 20.447 4.772 44.093 1.00 6.84 189 SER G C 1
ATOM 1336 O O . SER C 3 41 ? 19.751 3.851 44.084 1.00 6.13 189 SER G O 1
ATOM 1339 N N . SER C 3 42 ? 21.251 5.308 43.152 1.00 7.17 190 SER G N 1
ATOM 1340 C CA . SER C 3 42 ? 21.563 4.612 41.888 1.00 6.60 190 SER G CA 1
ATOM 1341 C C . SER C 3 42 ? 22.417 3.436 42.342 1.00 6.61 190 SER G C 1
ATOM 1342 O O . SER C 3 42 ? 23.144 3.334 43.361 1.00 7.35 190 SER G O 1
ATOM 1345 N N . CYS C 3 43 ? 22.380 2.369 41.617 1.00 8.03 191 CYS G N 1
ATOM 1346 C CA . CYS C 3 43 ? 23.069 1.078 41.835 1.00 6.40 191 CYS G CA 1
ATOM 1347 C C . CYS C 3 43 ? 23.501 0.553 40.529 1.00 5.17 191 CYS G C 1
ATOM 1348 O O . CYS C 3 43 ? 23.204 1.138 39.514 1.00 4.34 191 CYS G O 1
ATOM 1351 N N . MET C 3 44 ? 24.296 -0.476 40.638 1.00 5.53 192 MET G N 1
ATOM 1352 C CA . MET C 3 44 ? 24.823 -1.233 39.493 1.00 4.36 192 MET G CA 1
ATOM 1353 C C . MET C 3 44 ? 23.747 -1.447 38.411 1.00 4.13 192 MET G C 1
ATOM 1354 O O . MET C 3 44 ? 22.657 -2.059 38.646 1.00 4.01 192 MET G O 1
ATOM 1359 N N . GLY C 3 45 ? 24.154 -1.097 37.189 1.00 2.22 193 GLY G N 1
ATOM 1360 C CA . GLY C 3 45 ? 23.328 -1.207 35.988 1.00 3.21 193 GLY G CA 1
ATOM 1361 C C . GLY C 3 45 ? 22.677 0.104 35.611 1.00 3.64 193 GLY G C 1
ATOM 1362 O O . GLY C 3 45 ? 22.090 0.322 34.550 1.00 4.61 193 GLY G O 1
ATOM 1363 N N . ASP C 3 46 ? 22.656 1.073 36.562 1.00 3.87 194 ASP G N 1
ATOM 1364 C CA . ASP C 3 46 ? 22.168 2.388 36.365 1.00 2.83 194 ASP G CA 1
ATOM 1365 C C . ASP C 3 46 ? 23.279 3.242 35.664 1.00 2.82 194 ASP G C 1
ATOM 1366 O O . ASP C 3 46 ? 22.751 4.271 35.116 1.00 3.13 194 ASP G O 1
ATOM 1371 N N . SER C 3 47 ? 24.482 2.858 35.667 1.00 2.96 195 SER G N 1
ATOM 1372 C CA . SER C 3 47 ? 25.603 3.611 35.095 1.00 2.77 195 SER G CA 1
ATOM 1373 C C . SER C 3 47 ? 25.293 3.970 33.653 1.00 3.05 195 SER G C 1
ATOM 1374 O O . SER C 3 47 ? 24.667 3.208 32.980 1.00 2.00 195 SER G O 1
ATOM 1377 N N . GLY C 3 48 ? 25.737 5.165 33.218 1.00 2.96 196 GLY G N 1
ATOM 1378 C CA . GLY C 3 48 ? 25.555 5.723 31.899 1.00 2.18 196 GLY G CA 1
ATOM 1379 C C . GLY C 3 48 ? 24.134 6.421 31.818 1.00 3.62 196 GLY G C 1
ATOM 1380 O O . GLY C 3 48 ? 23.949 7.220 30.982 1.00 2.86 196 GLY G O 1
ATOM 1381 N N . GLY C 3 49 ? 23.154 6.135 32.651 1.00 4.40 197 GLY G N 1
ATOM 1382 C CA . GLY C 3 49 ? 21.810 6.697 32.563 1.00 5.72 197 GLY G CA 1
ATOM 1383 C C . GLY C 3 49 ? 21.730 8.160 33.029 1.00 6.54 197 GLY G C 1
ATOM 1384 O O . GLY C 3 49 ? 22.700 8.766 33.542 1.00 6.78 197 GLY G O 1
ATOM 1385 N N . PRO C 3 50 ? 20.532 8.726 32.961 1.00 5.88 198 PRO G N 1
ATOM 1386 C CA . PRO C 3 50 ? 20.221 10.064 33.296 1.00 5.70 198 PRO G CA 1
ATOM 1387 C C . PRO C 3 50 ? 20.029 10.580 34.730 1.00 4.31 198 PRO G C 1
ATOM 1388 O O . PRO C 3 50 ? 19.510 9.976 35.574 1.00 3.90 198 PRO G O 1
ATOM 1392 N N . LEU C 3 51 ? 20.432 11.801 34.948 1.00 4.10 199 LEU G N 1
ATOM 1393 C CA . LEU C 3 51 ? 20.289 12.665 36.053 1.00 3.59 199 LEU G CA 1
ATOM 1394 C C . LEU C 3 51 ? 19.826 13.990 35.401 1.00 2.27 199 LEU G C 1
ATOM 1395 O O . LEU C 3 51 ? 20.479 14.753 34.761 1.00 3.33 199 LEU G O 1
ATOM 1400 N N . VAL C 3 52 ? 18.555 14.152 35.570 1.00 2.35 200 VAL G N 1
ATOM 1401 C CA . VAL C 3 52 ? 17.881 15.336 34.949 1.00 2.00 200 VAL G CA 1
ATOM 1402 C C . VAL C 3 52 ? 17.270 16.272 35.976 1.00 2.47 200 VAL G C 1
ATOM 1403 O O . VAL C 3 52 ? 16.688 15.801 37.024 1.00 2.23 200 VAL G O 1
ATOM 1407 N N . CYS C 3 53 ? 17.214 17.530 35.620 1.00 3.26 201 CYS G N 1
ATOM 1408 C CA . CYS C 3 53 ? 16.649 18.587 36.395 1.00 5.84 201 CYS G CA 1
ATOM 1409 C C . CYS C 3 53 ? 15.759 19.465 35.543 1.00 6.59 201 CYS G C 1
ATOM 1410 O O . CYS C 3 53 ? 16.221 19.863 34.530 1.00 7.06 201 CYS G O 1
ATOM 1413 N N . LYS C 3 54 ? 14.548 19.715 36.007 1.00 9.74 202 LYS G N 1
ATOM 1414 C CA . LYS C 3 54 ? 13.602 20.589 35.218 1.00 12.06 202 LYS G CA 1
ATOM 1415 C C . LYS C 3 54 ? 14.028 22.058 35.490 1.00 13.19 202 LYS G C 1
ATOM 1416 O O . LYS C 3 54 ? 14.061 22.561 36.564 1.00 13.68 202 LYS G O 1
ATOM 1422 N N . LYS C 3 55 ? 14.284 22.683 34.395 1.00 14.94 203 LYS G N 1
ATOM 1423 C CA . LYS C 3 55 ? 14.730 24.055 34.232 1.00 16.20 203 LYS G CA 1
ATOM 1424 C C . LYS C 3 55 ? 13.975 24.717 33.014 1.00 15.89 203 LYS G C 1
ATOM 1425 O O . LYS C 3 55 ? 13.933 24.221 31.871 1.00 14.44 203 LYS G O 1
ATOM 1431 N N . ASN C 3 56 ? 13.280 25.834 33.397 1.00 14.83 204 ASN G N 1
ATOM 1432 C CA . ASN C 3 56 ? 12.489 26.552 32.412 1.00 14.93 204 ASN G CA 1
ATOM 1433 C C . ASN C 3 56 ? 11.422 25.604 31.769 1.00 13.93 204 ASN G C 1
ATOM 1434 O O . ASN C 3 56 ? 11.118 25.838 30.636 1.00 14.28 204 ASN G O 1
ATOM 1439 N N . GLY C 3 57 ? 10.941 24.618 32.493 1.00 12.93 205 GLY G N 1
ATOM 1440 C CA . GLY C 3 57 ? 9.921 23.753 31.984 1.00 12.07 205 GLY G CA 1
ATOM 1441 C C . GLY C 3 57 ? 10.423 22.560 31.308 1.00 10.86 205 GLY G C 1
ATOM 1442 O O . GLY C 3 57 ? 9.646 21.559 31.225 1.00 12.10 205 GLY G O 1
ATOM 1443 N N . ALA C 3 58 ? 11.688 22.519 30.883 1.00 8.86 206 ALA G N 1
ATOM 1444 C CA . ALA C 3 58 ? 12.110 21.226 30.242 1.00 6.76 206 ALA G CA 1
ATOM 1445 C C . ALA C 3 58 ? 13.156 20.483 31.087 1.00 6.64 206 ALA G C 1
ATOM 1446 O O . ALA C 3 58 ? 13.952 21.177 31.753 1.00 6.03 206 ALA G O 1
ATOM 1448 N N . TRP C 3 59 ? 13.209 19.191 30.943 1.00 5.63 207 TRP G N 1
ATOM 1449 C CA . TRP C 3 59 ? 14.261 18.405 31.621 1.00 6.69 207 TRP G CA 1
ATOM 1450 C C . TRP C 3 59 ? 15.558 18.531 30.875 1.00 6.20 207 TRP G C 1
ATOM 1451 O O . TRP C 3 59 ? 15.575 18.414 29.667 1.00 6.43 207 TRP G O 1
ATOM 1462 N N . THR C 3 60 ? 16.647 18.723 31.597 1.00 7.23 208 THR G N 1
ATOM 1463 C CA . THR C 3 60 ? 18.010 18.898 31.012 1.00 6.40 208 THR G CA 1
ATOM 1464 C C . THR C 3 60 ? 18.946 17.973 31.715 1.00 6.55 208 THR G C 1
ATOM 1465 O O . THR C 3 60 ? 18.778 17.731 33.005 1.00 5.98 208 THR G O 1
ATOM 1469 N N . LEU C 3 61 ? 19.868 17.369 31.007 1.00 4.40 209 LEU G N 1
ATOM 1470 C CA . LEU C 3 61 ? 20.782 16.434 31.581 1.00 5.13 209 LEU G CA 1
ATOM 1471 C C . LEU C 3 61 ? 21.835 17.234 32.390 1.00 5.18 209 LEU G C 1
ATOM 1472 O O . LEU C 3 61 ? 22.496 18.122 31.830 1.00 6.12 209 LEU G O 1
ATOM 1477 N N . VAL C 3 62 ? 21.851 16.937 33.705 1.00 4.85 210 VAL G N 1
ATOM 1478 C CA . VAL C 3 62 ? 22.864 17.580 34.521 1.00 2.97 210 VAL G CA 1
ATOM 1479 C C . VAL C 3 62 ? 23.873 16.572 34.930 1.00 4.27 210 VAL G C 1
ATOM 1480 O O . VAL C 3 62 ? 24.926 17.033 35.290 1.00 5.74 210 VAL G O 1
ATOM 1484 N N . GLY C 3 63 ? 23.513 15.276 34.966 1.00 4.38 211 GLY G N 1
ATOM 1485 C CA . GLY C 3 63 ? 24.589 14.319 35.472 1.00 4.43 211 GLY G CA 1
ATOM 1486 C C . GLY C 3 63 ? 24.476 13.022 34.782 1.00 4.32 211 GLY G C 1
ATOM 1487 O O . GLY C 3 63 ? 23.380 12.675 34.310 1.00 5.11 211 GLY G O 1
ATOM 1488 N N . ILE C 3 64 ? 25.590 12.319 34.714 1.00 4.48 212 ILE G N 1
ATOM 1489 C CA . ILE C 3 64 ? 25.514 10.937 34.119 1.00 2.93 212 ILE G CA 1
ATOM 1490 C C . ILE C 3 64 ? 25.929 9.990 35.260 1.00 2.79 212 ILE G C 1
ATOM 1491 O O . ILE C 3 64 ? 26.982 10.117 35.824 1.00 3.70 212 ILE G O 1
ATOM 1496 N N . VAL C 3 65 ? 25.075 9.036 35.500 1.00 2.82 213 VAL G N 1
ATOM 1497 C CA . VAL C 3 65 ? 25.347 7.936 36.475 1.00 2.70 213 VAL G CA 1
ATOM 1498 C C . VAL C 3 65 ? 26.756 7.329 36.253 1.00 2.11 213 VAL G C 1
ATOM 1499 O O . VAL C 3 65 ? 26.963 6.692 35.270 1.00 2.16 213 VAL G O 1
ATOM 1503 N N . SER C 3 66 ? 27.613 7.563 37.303 1.00 3.06 214 SER G N 1
ATOM 1504 C CA . SER C 3 66 ? 28.989 7.175 37.391 1.00 2.62 214 SER G CA 1
ATOM 1505 C C . SER C 3 66 ? 29.355 6.056 38.438 1.00 3.06 214 SER G C 1
ATOM 1506 O O . SER C 3 66 ? 29.511 4.878 37.972 1.00 2.00 214 SER G O 1
ATOM 1509 N N . TRP C 3 67 ? 29.542 6.459 39.729 1.00 4.12 215 TRP G N 1
ATOM 1510 C CA . TRP C 3 67 ? 29.984 5.376 40.664 1.00 4.84 215 TRP G CA 1
ATOM 1511 C C . TRP C 3 67 ? 29.426 5.784 41.963 1.00 5.99 215 TRP G C 1
ATOM 1512 O O . TRP C 3 67 ? 28.823 6.882 41.996 1.00 8.14 215 TRP G O 1
ATOM 1523 N N . GLY C 3 68 ? 29.750 5.049 42.949 1.00 6.36 216 GLY G N 1
ATOM 1524 C CA . GLY C 3 68 ? 29.308 5.368 44.312 1.00 6.48 216 GLY G CA 1
ATOM 1525 C C . GLY C 3 68 ? 29.637 4.195 45.250 1.00 6.27 216 GLY G C 1
ATOM 1526 O O . GLY C 3 68 ? 30.505 3.375 44.938 1.00 6.23 216 GLY G O 1
ATOM 1527 N N . SER C 3 69 ? 28.900 4.190 46.274 1.00 7.42 217 SER G N 1
ATOM 1528 C CA . SER C 3 69 ? 28.826 3.144 47.290 1.00 7.76 217 SER G CA 1
ATOM 1529 C C . SER C 3 69 ? 28.766 1.761 46.633 1.00 8.69 217 SER G C 1
ATOM 1530 O O . SER C 3 69 ? 27.933 1.537 45.704 1.00 8.05 217 SER G O 1
ATOM 1533 N N . SER C 3 70 ? 29.656 0.860 47.165 1.00 9.78 218 SER G N 1
ATOM 1534 C CA . SER C 3 70 ? 29.729 -0.509 46.578 1.00 11.07 218 SER G CA 1
ATOM 1535 C C . SER C 3 70 ? 28.522 -1.399 46.914 1.00 10.91 218 SER G C 1
ATOM 1536 O O . SER C 3 70 ? 28.216 -2.414 46.325 1.00 10.42 218 SER G O 1
ATOM 1539 N N . THR C 3 71 ? 27.775 -0.944 47.861 1.00 10.81 219 THR G N 1
ATOM 1540 C CA . THR C 3 71 ? 26.587 -1.448 48.475 1.00 11.19 219 THR G CA 1
ATOM 1541 C C . THR C 3 71 ? 25.342 -0.724 48.078 1.00 9.56 219 THR G C 1
ATOM 1542 O O . THR C 3 71 ? 24.243 -1.043 48.367 1.00 9.11 219 THR G O 1
ATOM 1546 N N . CYS C 3 72 ? 25.407 0.393 47.427 1.00 8.95 220 CYS G N 1
ATOM 1547 C CA . CYS C 3 72 ? 24.310 1.260 47.051 1.00 7.24 220 CYS G CA 1
ATOM 1548 C C . CYS C 3 72 ? 23.601 1.828 48.267 1.00 8.01 220 CYS G C 1
ATOM 1549 O O . CYS C 3 72 ? 22.423 2.012 48.082 1.00 7.06 220 CYS G O 1
ATOM 1552 N N . SER C 3 73 ? 24.277 2.011 49.370 1.00 8.79 221 SER G N 1
ATOM 1553 C CA . SER C 3 73 ? 23.815 2.604 50.593 1.00 10.86 221 SER G CA 1
ATOM 1554 C C . SER C 3 73 ? 23.053 3.894 50.247 1.00 11.63 221 SER G C 1
ATOM 1555 O O . SER C 3 73 ? 23.539 4.696 49.426 1.00 12.21 221 SER G O 1
ATOM 1558 N N . THR C 3 74 ? 21.847 3.997 50.899 1.00 11.80 222 THR G N 1
ATOM 1559 C CA . THR C 3 74 ? 21.002 5.162 50.660 1.00 10.90 222 THR G CA 1
ATOM 1560 C C . THR C 3 74 ? 21.296 6.385 51.527 1.00 9.92 222 THR G C 1
ATOM 1561 O O . THR C 3 74 ? 20.492 7.305 51.515 1.00 9.09 222 THR G O 1
ATOM 1565 N N . SER C 3 75 ? 22.402 6.265 52.178 1.00 9.29 223 SER G N 1
ATOM 1566 C CA . SER C 3 75 ? 22.859 7.344 53.062 1.00 10.70 223 SER G CA 1
ATOM 1567 C C . SER C 3 75 ? 24.186 7.920 52.589 1.00 10.30 223 SER G C 1
ATOM 1568 O O . SER C 3 75 ? 24.542 8.845 53.270 1.00 10.46 223 SER G O 1
ATOM 1571 N N . THR C 3 76 ? 24.689 7.322 51.524 1.00 9.71 224 THR G N 1
ATOM 1572 C CA . THR C 3 76 ? 25.907 7.897 50.893 1.00 8.24 224 THR G CA 1
ATOM 1573 C C . THR C 3 76 ? 25.465 8.541 49.601 1.00 7.84 224 THR G C 1
ATOM 1574 O O . THR C 3 76 ? 24.625 7.906 48.927 1.00 8.21 224 THR G O 1
ATOM 1578 N N . PRO C 3 77 ? 26.059 9.679 49.284 1.00 7.76 225 PRO G N 1
ATOM 1579 C CA . PRO C 3 77 ? 25.759 10.354 47.984 1.00 6.86 225 PRO G CA 1
ATOM 1580 C C . PRO C 3 77 ? 26.284 9.648 46.772 1.00 5.86 225 PRO G C 1
ATOM 1581 O O . PRO C 3 77 ? 27.412 8.980 46.767 1.00 4.73 225 PRO G O 1
ATOM 1585 N N . GLY C 3 78 ? 25.533 9.561 45.657 1.00 5.49 226 GLY G N 1
ATOM 1586 C CA . GLY C 3 78 ? 25.999 8.938 44.382 1.00 4.71 226 GLY G CA 1
ATOM 1587 C C . GLY C 3 78 ? 26.879 10.040 43.640 1.00 5.39 226 GLY G C 1
ATOM 1588 O O . GLY C 3 78 ? 26.790 11.212 43.821 1.00 4.51 226 GLY G O 1
ATOM 1589 N N . VAL C 3 79 ? 27.748 9.540 42.738 1.00 4.44 227 VAL G N 1
ATOM 1590 C CA . VAL C 3 79 ? 28.641 10.356 41.960 1.00 5.36 227 VAL G CA 1
ATOM 1591 C C . VAL C 3 79 ? 28.259 10.171 40.480 1.00 4.63 227 VAL G C 1
ATOM 1592 O O . VAL C 3 79 ? 28.109 9.058 39.981 1.00 5.03 227 VAL G O 1
ATOM 1596 N N . TYR C 3 80 ? 28.014 11.291 39.876 1.00 4.10 228 TYR G N 1
ATOM 1597 C CA . TYR C 3 80 ? 27.549 11.433 38.537 1.00 3.43 228 TYR G CA 1
ATOM 1598 C C . TYR C 3 80 ? 28.529 12.354 37.744 1.00 3.89 228 TYR G C 1
ATOM 1599 O O . TYR C 3 80 ? 29.205 13.103 38.370 1.00 2.03 228 TYR G O 1
ATOM 1608 N N . ALA C 3 81 ? 28.580 12.115 36.419 1.00 4.17 229 ALA G N 1
ATOM 1609 C CA . ALA C 3 81 ? 29.471 12.929 35.629 1.00 5.86 229 ALA G CA 1
ATOM 1610 C C . ALA C 3 81 ? 28.672 14.333 35.570 1.00 6.32 229 ALA G C 1
ATOM 1611 O O . ALA C 3 81 ? 27.493 14.162 35.312 1.00 6.15 229 ALA G O 1
ATOM 1613 N N . ARG C 3 82 ? 29.501 15.329 35.833 1.00 5.65 230 ARG G N 1
ATOM 1614 C CA . ARG C 3 82 ? 28.992 16.696 35.704 1.00 6.52 230 ARG G CA 1
ATOM 1615 C C . ARG C 3 82 ? 29.057 17.116 34.200 1.00 5.27 230 ARG G C 1
ATOM 1616 O O . ARG C 3 82 ? 30.103 17.487 33.715 1.00 5.78 230 ARG G O 1
ATOM 1624 N N . VAL C 3 83 ? 27.881 17.079 33.603 1.00 4.46 231 VAL G N 1
ATOM 1625 C CA . VAL C 3 83 ? 27.607 17.420 32.250 1.00 4.53 231 VAL G CA 1
ATOM 1626 C C . VAL C 3 83 ? 27.969 18.866 31.777 1.00 3.89 231 VAL G C 1
ATOM 1627 O O . VAL C 3 83 ? 28.326 19.147 30.667 1.00 2.00 231 VAL G O 1
ATOM 1631 N N . THR C 3 84 ? 27.860 19.789 32.629 1.00 5.98 232 THR G N 1
ATOM 1632 C CA . THR C 3 84 ? 28.161 21.295 32.482 1.00 7.22 232 THR G CA 1
ATOM 1633 C C . THR C 3 84 ? 29.576 21.525 32.135 1.00 7.11 232 THR G C 1
ATOM 1634 O O . THR C 3 84 ? 29.975 22.486 31.501 1.00 8.37 232 THR G O 1
ATOM 1638 N N . ALA C 3 85 ? 30.494 20.659 32.486 1.00 6.48 233 ALA G N 1
ATOM 1639 C CA . ALA C 3 85 ? 31.940 20.602 32.347 1.00 5.59 233 ALA G CA 1
ATOM 1640 C C . ALA C 3 85 ? 32.378 19.717 31.230 1.00 5.29 233 ALA G C 1
ATOM 1641 O O . ALA C 3 85 ? 33.547 19.688 30.929 1.00 4.98 233 ALA G O 1
ATOM 1643 N N . LEU C 3 86 ? 31.399 18.988 30.609 1.00 4.84 234 LEU G N 1
ATOM 1644 C CA . LEU C 3 86 ? 31.668 18.099 29.534 1.00 5.39 234 LEU G CA 1
ATOM 1645 C C . LEU C 3 86 ? 30.890 18.452 28.264 1.00 4.81 234 LEU G C 1
ATOM 1646 O O . LEU C 3 86 ? 31.156 17.901 27.220 1.00 3.79 234 LEU G O 1
ATOM 1651 N N . VAL C 3 87 ? 29.972 19.424 28.446 1.00 5.38 235 VAL G N 1
ATOM 1652 C CA . VAL C 3 87 ? 29.099 19.764 27.267 1.00 5.03 235 VAL G CA 1
ATOM 1653 C C . VAL C 3 87 ? 29.904 20.417 26.187 1.00 4.89 235 VAL G C 1
ATOM 1654 O O . VAL C 3 87 ? 29.519 20.307 24.976 1.00 4.77 235 VAL G O 1
ATOM 1658 N N . ASN C 3 88 ? 30.955 21.169 26.519 1.00 5.87 236 ASN G N 1
ATOM 1659 C CA . ASN C 3 88 ? 31.757 21.774 25.373 1.00 6.10 236 ASN G CA 1
ATOM 1660 C C . ASN C 3 88 ? 32.361 20.657 24.525 1.00 6.15 236 ASN G C 1
ATOM 1661 O O . ASN C 3 88 ? 32.359 20.798 23.295 1.00 3.92 236 ASN G O 1
ATOM 1666 N N . TRP C 3 89 ? 32.754 19.529 25.085 1.00 5.75 237 TRP G N 1
ATOM 1667 C CA . TRP C 3 89 ? 33.251 18.370 24.377 1.00 6.10 237 TRP G CA 1
ATOM 1668 C C . TRP C 3 89 ? 32.109 17.733 23.511 1.00 6.44 237 TRP G C 1
ATOM 1669 O O . TRP C 3 89 ? 32.304 17.387 22.320 1.00 4.39 237 TRP G O 1
ATOM 1680 N N . VAL C 3 90 ? 30.899 17.618 24.114 1.00 7.10 238 VAL G N 1
ATOM 1681 C CA . VAL C 3 90 ? 29.834 16.987 23.291 1.00 6.18 238 VAL G CA 1
ATOM 1682 C C . VAL C 3 90 ? 29.566 17.892 22.100 1.00 7.69 238 VAL G C 1
ATOM 1683 O O . VAL C 3 90 ? 29.415 17.359 20.931 1.00 6.96 238 VAL G O 1
ATOM 1687 N N . GLN C 3 91 ? 29.513 19.169 22.283 1.00 8.75 239 GLN G N 1
ATOM 1688 C CA . GLN C 3 91 ? 29.143 20.114 21.169 1.00 11.52 239 GLN G CA 1
ATOM 1689 C C . GLN C 3 91 ? 30.156 20.141 20.051 1.00 11.74 239 GLN G C 1
ATOM 1690 O O . GLN C 3 91 ? 29.984 20.486 18.924 1.00 12.47 239 GLN G O 1
ATOM 1696 N N . GLN C 3 92 ? 31.369 19.691 20.367 1.00 12.93 240 GLN G N 1
ATOM 1697 C CA . GLN C 3 92 ? 32.538 19.727 19.469 1.00 13.12 240 GLN G CA 1
ATOM 1698 C C . GLN C 3 92 ? 32.543 18.385 18.733 1.00 11.73 240 GLN G C 1
ATOM 1699 O O . GLN C 3 92 ? 32.840 18.387 17.519 1.00 12.02 240 GLN G O 1
ATOM 1705 N N . THR C 3 93 ? 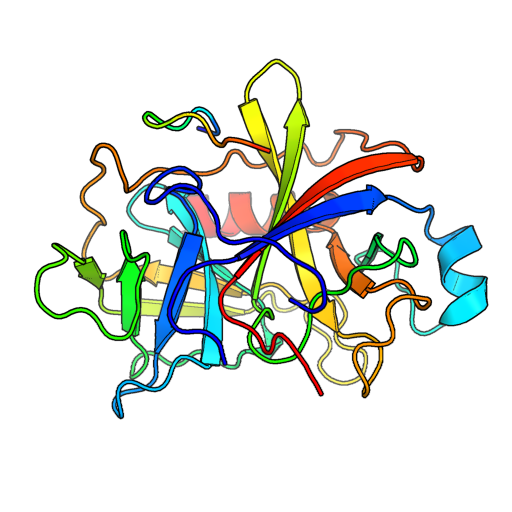32.113 17.408 19.470 1.00 10.42 241 THR G N 1
ATOM 1706 C CA . THR C 3 93 ? 32.088 16.042 18.903 1.00 9.69 241 THR G CA 1
ATOM 1707 C C . THR C 3 93 ? 30.961 15.917 17.884 1.00 9.50 241 THR G C 1
ATOM 1708 O O . THR C 3 93 ? 31.217 15.322 16.910 1.00 10.13 241 THR G O 1
ATOM 1712 N N . LEU C 3 94 ? 29.850 16.488 18.165 1.00 9.44 242 LEU G N 1
ATOM 1713 C CA . LEU C 3 94 ? 28.689 16.460 17.257 1.00 10.83 242 LEU G CA 1
ATOM 1714 C C . LEU C 3 94 ? 28.980 17.310 16.029 1.00 10.56 242 LEU G C 1
ATOM 1715 O O . LEU C 3 94 ? 28.722 16.826 14.922 1.00 11.06 242 LEU G O 1
ATOM 1720 N N . ALA C 3 95 ? 29.508 18.505 16.239 1.00 10.70 243 ALA G N 1
ATOM 1721 C CA . ALA C 3 95 ? 29.812 19.356 15.080 1.00 11.87 243 ALA G CA 1
ATOM 1722 C C . ALA C 3 95 ? 30.854 18.602 14.260 1.00 13.16 243 ALA G C 1
ATOM 1723 O O . ALA C 3 95 ? 30.551 18.516 13.060 1.00 14.15 243 ALA G O 1
ATOM 1725 N N . ALA C 3 96 ? 31.870 18.019 14.774 1.00 14.66 244 ALA G N 1
ATOM 1726 C CA . ALA C 3 96 ? 32.883 17.328 13.842 1.00 16.59 244 ALA G CA 1
ATOM 1727 C C . ALA C 3 96 ? 32.132 16.237 13.204 1.00 18.65 244 ALA G C 1
ATOM 1728 O O . ALA C 3 96 ? 31.679 16.430 11.998 1.00 21.15 244 ALA G O 1
ATOM 1730 N N . ASN C 3 97 ? 31.649 15.159 13.751 1.00 19.68 245 ASN G N 1
ATOM 1731 C CA . ASN C 3 97 ? 30.942 14.064 13.131 1.00 20.56 245 ASN G CA 1
ATOM 1732 C C . ASN C 3 97 ? 29.496 14.270 12.975 1.00 22.03 245 ASN G C 1
ATOM 1733 O O . ASN C 3 97 ? 28.806 13.156 12.933 1.00 22.76 245 ASN G O 1
#

Nearest PDB structures (foldseek):
  5gch-assembly1_F  TM=1.005E+00  e=4.139E-22  Bos taurus
  1k2i-assembly1_1  TM=1.006E+00  e=7.098E-19  Bos taurus
  1gl1-assembly3_C  TM=1.002E+00  e=6.709E-19  Bos taurus
  1gl0-assembly1_E  TM=1.003E+00  e=1.478E-18  Bos taurus
  1kdq-assembly1_A  TM=9.557E-01  e=1.852E-18  Rattus norvegicus

Secondary structure (P-SEA, 3-state):
cccccccccc/ccccccccccccccbbbbbcccccccbbbbbccccbbbbbccccccccbbbbcccccccccccbbbbbbbccccccccccccccccbbbbbbbccccccccccbbbbbbcccccccccccccccccccccc/cccbbbbbbbbbbcaaaaaacccccccccbbbbccccccccccccccccccccccbbbbccccccccccccccbbbbcccccccaaaaaaaaaac

B-factor: mean 8.66, std 5.05, range [2.0, 28.62]

Radius of gyration: 15.95 Å; Cα contacts (8 Å, |Δi|>4): 647; chains: 3; bounding box: 38×40×41 Å